Protein AF-A0A558DTQ1-F1 (afdb_monomer_lite)

Foldseek 3Di:
DVVVLVVVVVVLVV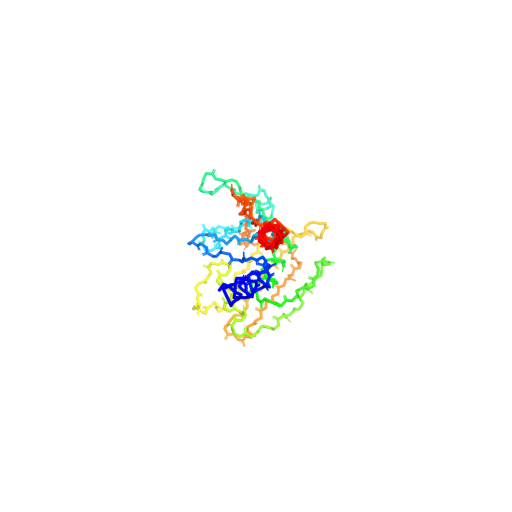VLVPPQQDWDQDQAWIQRLVVLKIWGAQVQFVFWDFQVVLQVFDQDPNDTWGFAAPQNLQVLLCSQQVPRDDDDDLAKDPWDFGDLNSLCSSCSNNNHHSPFDQKAFFEWHQPDPSGTKTKIAGNPPGRTIMIHDDDRGDIGGTTIMDRNPDSPPPCPSVVSVVVSVVVVVVVVVVVPD

InterPro domains:
  IPR013424 PEP-CTERM protein-sorting domain [PF07589] (167-190)
  IPR013424 PEP-CTERM protein-sorting domain [TIGR02595] (168-191)

Secondary structure (DSSP, 8-state):
-HHHHHHHHHHHHHHHTT-SPPEEE-SSEEEETTTTEEEE-GGG---EE-HHHHHT-EEETTEEEEEPBHHHHHHHHHHHHS--PPPP-SSPBP-----HHHHHHHHHHHT--SS--SS---EEEE-GGG-EEEEEEETTTT-EEEEEE--TT--EEEPEEEE-SS------HHHHHHHHHHHHHHHHHTT--

Organism: NCBI:txid191960

pLDDT: mean 76.35, std 16.39, range [42.34, 95.94]

Structure (mmCIF, N/CA/C/O backbone):
data_AF-A0A558DTQ1-F1
#
_entry.id   AF-A0A558DTQ1-F1
#
loop_
_atom_site.group_PDB
_atom_site.id
_atom_site.type_symbol
_atom_site.label_atom_id
_atom_site.label_alt_id
_atom_site.label_comp_id
_atom_site.label_asym_id
_atom_site.label_entity_id
_atom_site.label_seq_id
_atom_site.pdbx_PDB_ins_code
_atom_site.Cartn_x
_atom_site.Cartn_y
_atom_site.Cartn_z
_atom_site.occupancy
_atom_site.B_iso_or_equiv
_atom_site.auth_seq_id
_atom_site.auth_comp_id
_atom_site.auth_asym_id
_atom_site.auth_atom_id
_atom_site.pdbx_PDB_model_num
ATOM 1 N N . MET A 1 1 ? -22.318 -10.825 44.015 1.00 48.50 1 MET A N 1
ATOM 2 C CA . MET A 1 1 ? -21.019 -10.146 43.780 1.00 48.50 1 MET A CA 1
ATOM 3 C C . MET A 1 1 ? -19.970 -11.025 43.088 1.00 48.50 1 MET A C 1
ATOM 5 O O . MET A 1 1 ? -19.465 -10.578 42.074 1.00 48.50 1 MET A O 1
ATOM 9 N N . LYS A 1 2 ? -19.680 -12.268 43.526 1.00 45.28 2 LYS A N 1
ATOM 10 C CA . LYS A 1 2 ? -18.651 -13.141 42.895 1.00 45.28 2 LYS A CA 1
ATOM 11 C C . LYS A 1 2 ? -18.851 -13.417 41.387 1.00 45.28 2 LYS A C 1
ATOM 13 O O . LYS A 1 2 ? -17.873 -13.478 40.662 1.00 45.28 2 LYS A O 1
ATOM 18 N N . LYS A 1 3 ? -20.100 -13.536 40.914 1.00 47.59 3 LYS A N 1
ATOM 19 C CA . LYS A 1 3 ? -20.411 -13.829 39.499 1.00 47.59 3 LYS A CA 1
ATOM 20 C C . LYS A 1 3 ? -20.119 -12.659 38.543 1.00 47.59 3 LYS A C 1
ATOM 22 O O . LYS A 1 3 ? -19.728 -12.895 37.413 1.00 47.59 3 LYS A O 1
ATOM 27 N N . ILE A 1 4 ? -20.247 -11.412 39.007 1.00 50.66 4 ILE A N 1
ATOM 28 C CA . ILE A 1 4 ? -20.009 -10.209 38.184 1.00 50.66 4 ILE A CA 1
ATOM 29 C C . ILE A 1 4 ? -18.503 -9.998 37.957 1.00 50.66 4 ILE A C 1
ATOM 31 O O . ILE A 1 4 ? -18.081 -9.617 36.872 1.00 50.66 4 ILE A O 1
ATOM 35 N N . THR A 1 5 ? -17.677 -10.318 38.957 1.00 53.75 5 THR A N 1
ATOM 36 C CA . THR A 1 5 ? -16.215 -10.183 38.877 1.00 53.75 5 THR A CA 1
ATOM 37 C C . THR A 1 5 ? -15.589 -11.188 37.905 1.00 53.75 5 THR A C 1
ATOM 39 O O . THR A 1 5 ? -14.656 -10.843 37.191 1.00 53.75 5 THR A O 1
ATOM 42 N N . THR A 1 6 ? -16.122 -12.412 37.831 1.00 54.69 6 THR A N 1
ATOM 43 C CA . THR A 1 6 ? -15.672 -13.427 36.863 1.00 54.69 6 THR A CA 1
ATOM 44 C C . THR A 1 6 ? -16.063 -13.062 35.430 1.00 54.69 6 THR A C 1
ATOM 46 O O . THR A 1 6 ? -15.263 -13.254 34.523 1.00 54.69 6 THR A O 1
ATOM 49 N N . VAL A 1 7 ? -17.250 -12.475 35.228 1.00 55.06 7 VAL A N 1
ATOM 50 C CA . VAL A 1 7 ? -17.699 -11.994 33.909 1.00 55.06 7 VAL A CA 1
ATOM 51 C C . VAL A 1 7 ? -16.821 -10.841 33.413 1.00 55.06 7 VAL A C 1
ATOM 53 O O . VAL A 1 7 ? -16.376 -10.870 32.273 1.00 55.06 7 VAL A O 1
ATOM 56 N N . LEU A 1 8 ? -16.483 -9.875 34.273 1.00 54.06 8 LEU A N 1
ATOM 57 C CA . LEU A 1 8 ? -15.590 -8.766 33.909 1.00 54.06 8 LEU A CA 1
ATOM 58 C C . LEU A 1 8 ? -14.154 -9.224 33.602 1.00 54.06 8 LEU A C 1
ATOM 60 O O . LEU A 1 8 ? -13.532 -8.689 32.691 1.00 54.06 8 LEU A O 1
ATOM 64 N N . ALA A 1 9 ? -13.642 -10.237 34.308 1.00 53.97 9 ALA A N 1
ATOM 65 C CA . ALA A 1 9 ? -12.333 -10.825 34.012 1.00 53.97 9 ALA A CA 1
ATOM 66 C C . ALA A 1 9 ? -12.321 -11.569 32.664 1.00 53.97 9 ALA A C 1
ATOM 68 O O . ALA A 1 9 ? -11.354 -11.462 31.916 1.00 53.97 9 ALA A O 1
ATOM 69 N N . PHE A 1 10 ? -13.405 -12.273 32.325 1.00 53.41 10 PHE A N 1
ATOM 70 C CA . PHE A 1 10 ? -13.545 -12.934 31.025 1.00 53.41 10 PHE A CA 1
ATOM 71 C C . PHE A 1 10 ? -13.673 -11.931 29.874 1.00 53.41 10 PHE A C 1
ATOM 73 O O . PHE A 1 10 ? -13.054 -12.128 28.835 1.00 53.41 10 PHE A O 1
ATOM 80 N N . ILE A 1 11 ? -14.411 -10.833 30.071 1.00 53.91 11 ILE A N 1
ATOM 81 C CA . ILE A 1 11 ? -14.500 -9.735 29.096 1.00 53.91 11 ILE A CA 1
ATOM 82 C C . ILE A 1 11 ? -13.126 -9.077 28.905 1.00 53.91 11 ILE A C 1
ATOM 84 O O . ILE A 1 11 ? -12.718 -8.853 27.772 1.00 53.91 11 ILE A O 1
ATOM 88 N N . GLY A 1 12 ? -12.376 -8.842 29.988 1.00 52.75 12 GLY A N 1
ATOM 89 C CA . GLY A 1 12 ? -11.008 -8.320 29.913 1.00 52.75 12 GLY A CA 1
ATOM 90 C C . GLY A 1 12 ? -10.056 -9.235 29.135 1.00 52.75 12 GLY A C 1
ATOM 91 O O . GLY A 1 12 ? -9.319 -8.757 28.285 1.00 52.75 12 GLY A O 1
ATOM 92 N N . ILE A 1 13 ? -10.113 -10.552 29.356 1.00 53.06 13 ILE A N 1
ATOM 93 C CA . ILE A 1 13 ? -9.285 -11.530 28.624 1.00 53.06 13 ILE A CA 1
ATOM 94 C C . ILE A 1 13 ? -9.708 -11.636 27.148 1.00 53.06 13 ILE A C 1
ATOM 96 O O . ILE A 1 13 ? -8.844 -11.695 26.280 1.00 53.06 13 ILE A O 1
ATOM 100 N N . MET A 1 14 ? -11.009 -11.598 26.846 1.00 46.22 14 MET A N 1
ATOM 101 C CA . MET A 1 14 ? -11.528 -11.605 25.467 1.00 46.22 14 MET A CA 1
ATOM 102 C C . MET A 1 14 ? -11.158 -10.332 24.689 1.00 46.22 14 MET A C 1
ATOM 104 O O . MET A 1 14 ? -10.925 -10.394 23.485 1.00 46.22 14 MET A O 1
ATOM 108 N N . LEU A 1 15 ? -11.049 -9.187 25.370 1.00 45.12 15 LEU A N 1
ATOM 109 C CA . LEU A 1 15 ? -10.578 -7.933 24.774 1.00 45.12 15 LEU A CA 1
ATOM 110 C C . LEU A 1 15 ? -9.053 -7.927 24.557 1.00 45.12 15 LEU A C 1
ATOM 112 O O . LEU A 1 15 ? -8.594 -7.372 23.565 1.00 45.12 15 LEU A O 1
ATOM 116 N N . CYS A 1 16 ? -8.271 -8.597 25.414 1.00 42.34 16 CYS A N 1
ATOM 117 C CA . CYS A 1 16 ? -6.818 -8.745 25.241 1.00 42.34 16 CYS A CA 1
ATOM 118 C C . CYS A 1 16 ? -6.416 -9.693 24.097 1.00 42.34 16 CYS A C 1
ATOM 120 O O . CYS A 1 16 ? -5.295 -9.602 23.606 1.00 42.34 16 CYS A O 1
ATOM 122 N N . LEU A 1 17 ? -7.299 -10.606 23.677 1.00 43.25 17 LEU A N 1
ATOM 123 C CA . LEU A 1 17 ? -7.032 -11.560 22.590 1.00 43.25 17 LEU A CA 1
ATOM 124 C C . LEU A 1 17 ? -7.167 -10.951 21.181 1.00 43.25 17 LEU A C 1
ATOM 126 O O . LEU A 1 17 ? -6.966 -11.663 20.205 1.00 43.25 17 LEU A O 1
ATOM 130 N N . ASN A 1 18 ? -7.476 -9.653 21.065 1.00 44.19 18 ASN A N 1
ATOM 131 C CA . ASN A 1 18 ? -7.677 -8.966 19.784 1.00 44.19 18 ASN A CA 1
ATOM 132 C C . ASN A 1 18 ? -6.707 -7.796 19.547 1.00 44.19 18 ASN A C 1
ATOM 134 O O . ASN A 1 18 ? -7.004 -6.927 18.736 1.00 44.19 18 ASN A O 1
ATOM 138 N N . ALA A 1 19 ? -5.540 -7.772 20.202 1.00 43.88 19 ALA A N 1
ATOM 139 C CA . ALA A 1 19 ? -4.459 -6.825 19.888 1.00 43.88 19 ALA A CA 1
ATOM 140 C C . ALA A 1 19 ? -3.740 -7.181 18.566 1.00 43.88 19 ALA A C 1
ATOM 142 O O . ALA A 1 19 ? -2.515 -7.185 18.485 1.00 43.88 19 ALA A O 1
ATOM 143 N N . ASN A 1 20 ? -4.515 -7.544 17.543 1.00 52.53 20 ASN A N 1
ATOM 144 C CA . ASN A 1 20 ? -4.055 -7.484 16.170 1.00 52.53 20 ASN A CA 1
ATOM 145 C C . ASN A 1 20 ? -4.135 -6.020 15.762 1.00 52.53 20 ASN A C 1
ATOM 147 O O . ASN A 1 20 ? -5.154 -5.366 15.997 1.00 52.53 20 ASN A O 1
ATOM 151 N N . ALA A 1 21 ? -3.070 -5.514 15.155 1.00 61.00 21 ALA A N 1
ATOM 152 C CA . ALA A 1 21 ? -3.122 -4.219 14.519 1.00 61.00 21 ALA A CA 1
ATOM 153 C C . ALA A 1 21 ? -4.266 -4.202 13.500 1.00 61.00 21 ALA A C 1
ATOM 155 O O . ALA A 1 21 ? -4.314 -5.022 12.583 1.00 61.00 21 ALA A O 1
ATOM 156 N N . ALA A 1 22 ? -5.228 -3.314 13.714 1.00 73.00 22 ALA A N 1
ATOM 157 C CA . ALA A 1 22 ? -6.399 -3.233 12.870 1.00 73.00 22 ALA A CA 1
ATOM 158 C C . ALA A 1 22 ? -6.075 -2.390 11.636 1.00 73.00 22 ALA A C 1
ATOM 160 O O . ALA A 1 22 ? -5.579 -1.269 11.744 1.00 73.00 22 ALA A O 1
ATOM 161 N N . ILE A 1 23 ? -6.417 -2.904 10.459 1.00 81.38 23 ILE A N 1
ATOM 162 C CA . ILE A 1 23 ? -6.494 -2.076 9.260 1.00 81.38 23 ILE A CA 1
ATOM 163 C C . ILE A 1 23 ? -7.841 -1.364 9.257 1.00 81.38 23 ILE A C 1
ATOM 165 O O . ILE A 1 23 ? -8.894 -1.991 9.390 1.00 81.38 23 ILE A O 1
ATOM 169 N N . ILE A 1 24 ? -7.803 -0.045 9.096 1.00 84.00 24 ILE A N 1
ATOM 170 C CA . ILE A 1 24 ? -8.994 0.796 8.986 1.00 84.00 24 ILE A CA 1
ATOM 171 C C . ILE A 1 24 ? -9.043 1.356 7.568 1.00 84.00 24 ILE A C 1
ATOM 173 O O . ILE A 1 24 ? -8.187 2.150 7.184 1.00 84.00 24 ILE A O 1
ATOM 177 N N . VAL A 1 25 ? -10.057 0.963 6.798 1.00 85.56 25 VAL A N 1
ATOM 178 C CA . VAL A 1 25 ? -10.284 1.471 5.439 1.00 85.56 25 VAL A CA 1
ATOM 179 C C . VAL A 1 25 ? -11.195 2.700 5.508 1.00 85.56 25 VAL A C 1
ATOM 181 O O . VAL A 1 25 ? -12.337 2.617 5.962 1.00 85.56 25 VAL A O 1
ATOM 184 N N . GLY A 1 26 ? -10.666 3.853 5.106 1.00 83.50 26 GLY A N 1
ATOM 185 C CA . GLY A 1 26 ? -11.388 5.112 4.934 1.00 83.50 26 GLY A CA 1
ATOM 186 C C . GLY A 1 26 ? -11.887 5.301 3.500 1.00 83.50 26 GLY A C 1
ATOM 187 O O . GLY A 1 26 ? -11.710 4.437 2.650 1.00 83.50 26 GLY A O 1
ATOM 188 N N . ALA A 1 27 ? -12.521 6.444 3.221 1.00 84.12 27 ALA A N 1
ATOM 189 C CA . ALA A 1 27 ? -13.055 6.733 1.885 1.00 84.12 27 ALA A CA 1
ATOM 190 C C . ALA A 1 27 ? -11.964 6.962 0.822 1.00 84.12 27 ALA A C 1
ATOM 192 O O . ALA A 1 27 ? -12.230 6.739 -0.350 1.00 84.12 27 ALA A O 1
ATOM 193 N N . THR A 1 28 ? -10.779 7.426 1.233 1.00 89.94 28 THR A N 1
ATOM 194 C CA . THR A 1 28 ? -9.671 7.787 0.328 1.00 89.94 28 THR A CA 1
ATOM 195 C C . THR A 1 28 ? -8.316 7.227 0.769 1.00 89.94 28 THR A C 1
ATOM 197 O O . THR A 1 28 ? -7.308 7.400 0.083 1.00 89.94 28 THR A O 1
ATOM 200 N N . THR A 1 29 ? -8.251 6.606 1.948 1.00 91.38 29 THR A N 1
ATOM 201 C CA . THR A 1 29 ? -7.008 6.119 2.549 1.00 91.38 29 THR A CA 1
ATOM 202 C C . THR A 1 29 ? -7.240 4.842 3.339 1.00 91.38 29 THR A C 1
ATOM 204 O O . THR A 1 29 ? -8.346 4.569 3.806 1.00 91.38 29 THR A O 1
ATOM 207 N N . THR A 1 30 ? -6.175 4.076 3.542 1.00 91.19 30 THR A N 1
ATOM 208 C CA . THR A 1 30 ? -6.137 2.933 4.455 1.00 91.19 30 THR A CA 1
ATOM 209 C C . THR A 1 30 ? -5.138 3.217 5.567 1.00 91.19 30 THR A C 1
ATOM 211 O O . THR A 1 30 ? -3.983 3.538 5.303 1.00 91.19 30 THR A O 1
ATOM 214 N N . THR A 1 31 ? -5.564 3.101 6.822 1.00 91.56 31 THR A N 1
ATOM 215 C CA . THR A 1 31 ? -4.684 3.240 7.989 1.00 91.56 31 THR A CA 1
ATOM 216 C C . THR A 1 31 ? -4.250 1.863 8.473 1.00 91.56 31 THR A C 1
ATOM 218 O O . THR A 1 31 ? -5.089 1.067 8.896 1.00 91.56 31 THR A O 1
ATOM 221 N N . ASP A 1 32 ? -2.943 1.607 8.453 1.00 88.31 32 ASP A N 1
ATOM 222 C CA . ASP A 1 32 ? -2.324 0.468 9.128 1.00 88.31 32 ASP A CA 1
ATOM 223 C C . ASP A 1 32 ? -1.857 0.923 10.516 1.00 88.31 32 ASP A C 1
ATOM 225 O O . ASP A 1 32 ? -0.844 1.620 10.670 1.00 88.31 32 ASP A O 1
ATOM 229 N N . THR A 1 33 ? -2.607 0.539 11.552 1.00 84.00 33 THR A N 1
ATOM 230 C CA . THR A 1 33 ? -2.272 0.926 12.926 1.00 84.00 33 THR A CA 1
ATOM 231 C C . THR A 1 33 ? -1.029 0.215 13.459 1.00 84.00 33 THR A C 1
ATOM 233 O O . THR A 1 33 ? -0.437 0.716 14.411 1.00 84.00 33 THR A O 1
ATOM 236 N N . ALA A 1 34 ? -0.606 -0.909 12.863 1.00 81.69 34 ALA A N 1
ATOM 237 C CA . ALA A 1 34 ? 0.611 -1.632 13.252 1.00 81.69 34 ALA A CA 1
ATOM 238 C C . ALA A 1 34 ? 1.837 -0.796 12.920 1.00 81.69 34 ALA A C 1
ATOM 240 O O . ALA A 1 34 ? 2.762 -0.662 13.718 1.00 81.69 34 ALA A O 1
ATOM 241 N N . GLN A 1 35 ? 1.824 -0.247 11.709 1.00 86.31 35 GLN A N 1
ATOM 242 C CA . GLN A 1 35 ? 2.936 0.526 11.182 1.00 86.31 35 GLN A CA 1
ATOM 243 C C . GLN A 1 35 ? 2.847 2.005 11.578 1.00 86.31 35 GLN A C 1
ATOM 245 O O . GLN A 1 35 ? 3.834 2.732 11.471 1.00 86.31 35 GLN A O 1
ATOM 250 N N . GLY A 1 36 ? 1.676 2.472 12.029 1.00 89.00 36 GLY A N 1
ATOM 251 C CA . GLY A 1 36 ? 1.418 3.897 12.243 1.00 89.00 36 GLY A CA 1
ATOM 252 C C . GLY A 1 36 ? 1.432 4.680 10.927 1.00 89.00 36 GLY A C 1
ATOM 253 O O . GLY A 1 36 ? 1.844 5.845 10.895 1.00 89.00 36 GLY A O 1
ATOM 254 N N . LEU A 1 37 ? 1.022 4.026 9.839 1.00 92.44 37 LEU A N 1
ATOM 255 C CA . LEU A 1 37 ? 1.071 4.551 8.480 1.00 92.44 37 LEU A CA 1
ATOM 256 C C . LEU A 1 37 ? -0.330 4.695 7.902 1.00 92.44 37 LEU A C 1
ATOM 258 O O . LEU A 1 37 ? -1.246 3.934 8.211 1.00 92.44 37 LEU A O 1
ATOM 262 N N . GLU A 1 38 ? -0.469 5.680 7.029 1.00 93.69 38 GLU A N 1
ATOM 263 C CA . GLU A 1 38 ? -1.645 5.873 6.201 1.00 93.69 38 GLU A CA 1
ATOM 264 C C . GLU A 1 38 ? -1.232 5.764 4.738 1.00 93.69 38 GLU A C 1
ATOM 266 O O . GLU A 1 38 ? -0.287 6.425 4.305 1.00 93.69 38 GLU A O 1
ATOM 271 N N . PHE A 1 39 ? -1.946 4.929 3.994 1.00 93.69 39 PHE A N 1
ATOM 272 C CA . PHE A 1 39 ? -1.739 4.660 2.581 1.00 93.69 39 PHE A CA 1
ATOM 273 C C . PHE A 1 39 ? -2.840 5.335 1.772 1.00 93.69 39 PHE A C 1
ATOM 275 O O . PHE A 1 39 ? -4.019 5.212 2.103 1.00 93.69 39 PHE A O 1
ATOM 282 N N . LEU A 1 40 ? -2.458 6.064 0.728 1.00 93.06 40 LEU A N 1
ATOM 283 C CA . LEU A 1 40 ? -3.397 6.689 -0.194 1.00 93.06 40 LEU A CA 1
ATOM 284 C C . LEU A 1 40 ? -3.950 5.623 -1.138 1.00 93.06 40 LEU A C 1
ATOM 286 O O . LEU A 1 40 ? -3.194 4.819 -1.684 1.00 93.06 40 LEU A O 1
ATOM 290 N N . HIS A 1 41 ? -5.263 5.618 -1.338 1.00 90.25 41 HIS A N 1
ATOM 291 C CA . HIS A 1 41 ? -5.894 4.720 -2.298 1.00 90.25 41 HIS A CA 1
ATOM 292 C C . HIS A 1 41 ? -5.436 5.027 -3.724 1.00 90.25 41 HIS A C 1
ATOM 294 O O . HIS A 1 41 ? -5.324 6.186 -4.115 1.00 90.25 41 HIS A O 1
ATOM 300 N N . ILE A 1 42 ? -5.187 3.989 -4.522 1.00 83.06 42 ILE A N 1
ATOM 301 C CA . ILE A 1 42 ? -4.631 4.153 -5.874 1.00 83.06 42 ILE A CA 1
ATOM 302 C C . ILE A 1 42 ? -5.577 4.959 -6.791 1.00 83.06 42 ILE A C 1
ATOM 304 O O . ILE A 1 42 ? -5.094 5.860 -7.482 1.00 83.06 42 ILE A O 1
ATOM 308 N N . PRO A 1 43 ? -6.913 4.745 -6.777 1.00 80.81 43 PRO A N 1
ATOM 309 C CA . PRO A 1 43 ? -7.838 5.559 -7.573 1.00 80.81 43 PRO A CA 1
ATOM 310 C C . PRO A 1 43 ? -7.857 7.052 -7.213 1.00 80.81 43 PRO A C 1
ATOM 312 O O . PRO A 1 43 ? -8.254 7.868 -8.040 1.00 80.81 43 PRO A O 1
ATOM 315 N N . GLU A 1 44 ? -7.422 7.429 -6.008 1.00 75.19 44 GLU A N 1
ATOM 316 C CA . GLU A 1 44 ? -7.349 8.835 -5.582 1.00 75.19 44 GLU A CA 1
ATOM 317 C C . GLU A 1 44 ? -6.147 9.569 -6.193 1.00 75.19 44 GLU A C 1
ATOM 319 O O . GLU A 1 44 ? -6.112 10.803 -6.232 1.00 75.19 44 GLU A O 1
ATOM 324 N N . TYR A 1 45 ? -5.159 8.830 -6.708 1.00 70.06 45 TYR A N 1
ATOM 325 C CA . TYR A 1 45 ? -3.993 9.398 -7.370 1.00 70.06 45 TYR A CA 1
ATOM 326 C C . TYR A 1 45 ? -3.606 8.585 -8.604 1.00 70.06 45 TYR A C 1
ATOM 328 O O . TYR A 1 45 ? -2.657 7.817 -8.591 1.00 70.06 45 TYR A O 1
ATOM 336 N N . THR A 1 46 ? -4.322 8.777 -9.710 1.00 70.88 46 THR A N 1
ATOM 337 C CA . THR A 1 46 ? -4.125 7.994 -10.943 1.00 70.88 46 THR A CA 1
ATOM 338 C C . THR A 1 46 ? -3.067 8.556 -11.891 1.00 70.88 46 THR A C 1
ATOM 340 O O . THR A 1 46 ? -2.927 8.064 -13.009 1.00 70.88 46 THR A O 1
ATOM 343 N N . THR A 1 47 ? -2.337 9.611 -11.521 1.00 77.81 47 THR A N 1
ATOM 344 C CA . THR A 1 47 ? -1.292 10.153 -12.399 1.00 77.81 47 THR A CA 1
ATOM 345 C C . THR A 1 47 ? -0.140 9.165 -12.509 1.00 77.81 47 THR A C 1
ATOM 347 O O . THR A 1 47 ? 0.592 8.926 -11.550 1.00 77.81 47 THR A O 1
ATOM 350 N N . THR A 1 48 ? 0.009 8.593 -13.699 1.00 82.69 48 THR A N 1
ATOM 351 C CA . THR A 1 48 ? 1.131 7.731 -14.052 1.00 82.69 48 THR A CA 1
ATOM 352 C C . THR A 1 48 ? 2.375 8.572 -14.317 1.00 82.69 48 THR A C 1
ATOM 354 O O . THR A 1 48 ? 2.287 9.627 -14.952 1.00 82.69 48 THR A O 1
ATOM 357 N N . SER A 1 49 ? 3.538 8.113 -13.868 1.00 86.38 49 SER A N 1
ATOM 358 C CA . SER A 1 49 ? 4.808 8.817 -14.068 1.00 86.38 49 SER A CA 1
ATOM 359 C C . SER A 1 49 ? 5.987 7.848 -14.115 1.00 86.38 49 SER A C 1
ATOM 361 O O . SER A 1 49 ? 5.831 6.663 -13.809 1.00 86.38 49 SER A O 1
ATOM 363 N N . ASP A 1 50 ? 7.157 8.351 -14.513 1.00 91.81 50 ASP A N 1
ATOM 364 C CA . ASP A 1 50 ? 8.400 7.594 -14.374 1.00 91.81 50 ASP A CA 1
ATOM 365 C C . ASP A 1 50 ? 8.763 7.388 -12.895 1.00 91.81 50 ASP A C 1
ATOM 367 O O . ASP A 1 50 ? 8.267 8.079 -11.994 1.00 91.81 50 ASP A O 1
ATOM 371 N N . TYR A 1 51 ? 9.652 6.429 -12.630 1.00 92.31 51 TYR A N 1
ATOM 372 C CA . TYR A 1 51 ? 10.010 6.084 -11.256 1.00 92.31 51 TYR A CA 1
ATOM 373 C C . TYR A 1 51 ? 10.636 7.259 -10.490 1.00 92.31 51 TYR A C 1
ATOM 375 O O . TYR A 1 51 ? 10.380 7.429 -9.300 1.00 92.31 51 TYR A O 1
ATOM 383 N N . ALA A 1 52 ? 11.450 8.089 -11.150 1.00 92.25 52 ALA A N 1
ATOM 384 C CA . ALA A 1 52 ? 12.121 9.214 -10.500 1.00 92.25 52 ALA A CA 1
ATOM 385 C C . ALA A 1 52 ? 11.118 10.266 -10.001 1.00 92.25 52 ALA A C 1
ATOM 387 O O . ALA A 1 52 ? 11.264 10.787 -8.893 1.00 92.25 52 ALA A O 1
ATOM 388 N N . THR A 1 53 ? 10.083 10.538 -10.795 1.00 92.12 53 THR A N 1
ATOM 389 C CA . THR A 1 53 ? 8.980 11.429 -10.434 1.00 92.12 53 THR A CA 1
ATOM 390 C C . THR A 1 53 ? 8.147 10.826 -9.309 1.00 92.12 53 THR A C 1
ATOM 392 O O . THR A 1 53 ? 7.870 11.512 -8.327 1.00 92.12 53 THR A O 1
ATOM 395 N N . ALA A 1 54 ? 7.810 9.535 -9.393 1.00 91.94 54 ALA A N 1
ATOM 396 C CA . ALA A 1 54 ? 7.072 8.852 -8.335 1.00 91.94 54 ALA A CA 1
ATOM 397 C C . ALA A 1 54 ? 7.839 8.855 -6.998 1.00 91.94 54 ALA A C 1
ATOM 399 O O . ALA A 1 54 ? 7.260 9.141 -5.948 1.00 91.94 54 ALA A O 1
ATOM 400 N N . LEU A 1 55 ? 9.153 8.605 -7.037 1.00 93.62 55 LEU A N 1
ATOM 401 C CA . LEU A 1 55 ? 10.037 8.567 -5.870 1.00 93.62 55 LEU A CA 1
ATOM 402 C C . LEU A 1 55 ? 10.174 9.927 -5.173 1.00 93.62 55 LEU A C 1
ATOM 404 O O . LEU A 1 55 ? 10.378 9.971 -3.959 1.00 93.62 55 LEU A O 1
ATOM 408 N N . ALA A 1 56 ? 10.031 11.034 -5.909 1.00 93.56 56 ALA A N 1
ATOM 409 C CA . ALA A 1 56 ? 10.038 12.379 -5.333 1.00 93.56 56 ALA A CA 1
ATOM 410 C C . ALA A 1 56 ? 8.844 12.637 -4.391 1.00 93.56 56 ALA A C 1
ATOM 412 O O . ALA A 1 56 ? 8.877 13.587 -3.605 1.00 93.56 56 ALA A O 1
ATOM 413 N N . GLY A 1 57 ? 7.822 11.777 -4.431 1.00 93.25 57 GLY A N 1
ATOM 414 C CA . GLY A 1 57 ? 6.606 11.933 -3.651 1.00 93.25 57 GLY A CA 1
ATOM 415 C C . GLY A 1 57 ? 5.654 12.960 -4.256 1.00 93.25 57 GLY A C 1
ATOM 416 O O . GLY A 1 57 ? 5.898 13.539 -5.315 1.00 93.25 57 GLY A O 1
ATOM 417 N N . ILE A 1 58 ? 4.525 13.158 -3.583 1.00 93.19 58 ILE A N 1
ATOM 418 C CA . ILE A 1 58 ? 3.413 13.968 -4.088 1.00 93.19 58 ILE A CA 1
ATOM 419 C C . ILE A 1 58 ? 2.832 14.847 -2.986 1.00 93.19 58 ILE A C 1
ATOM 421 O O . ILE A 1 58 ? 2.940 14.543 -1.796 1.00 93.19 58 ILE A O 1
ATOM 425 N N . SER A 1 59 ? 2.144 15.912 -3.387 1.00 92.25 59 SER A N 1
ATOM 426 C CA . SER A 1 59 ? 1.272 16.677 -2.499 1.00 92.25 59 SER A CA 1
ATOM 427 C C . SER A 1 59 ? -0.187 16.407 -2.863 1.00 92.25 59 SER A C 1
ATOM 429 O O . SER A 1 59 ? -0.612 16.686 -3.982 1.00 92.25 59 SER A O 1
ATOM 431 N N . HIS A 1 60 ? -0.962 15.891 -1.912 1.00 89.44 60 HIS A N 1
ATOM 432 C CA . HIS A 1 60 ? -2.389 15.602 -2.066 1.00 89.44 60 HIS A CA 1
ATOM 433 C C . HIS A 1 60 ? -3.130 15.969 -0.774 1.00 89.44 60 HIS A C 1
ATOM 435 O O . HIS A 1 60 ? -2.650 15.675 0.323 1.00 89.44 60 HIS A O 1
ATOM 441 N N . ALA A 1 61 ? -4.280 16.643 -0.898 1.00 88.56 61 ALA A N 1
ATOM 442 C CA . ALA A 1 61 ? -5.099 17.113 0.228 1.00 88.56 61 ALA A CA 1
ATOM 443 C C . ALA A 1 61 ? -4.284 17.832 1.334 1.00 88.56 61 ALA A C 1
ATOM 445 O O . ALA A 1 61 ? -4.362 17.500 2.518 1.00 88.56 61 ALA A O 1
ATOM 446 N N . SER A 1 62 ? -3.455 18.809 0.939 1.00 89.06 62 SER A N 1
ATOM 447 C CA . SER A 1 62 ? -2.587 19.600 1.839 1.00 89.06 62 SER A CA 1
ATOM 448 C C . SER A 1 62 ? -1.555 18.789 2.634 1.00 89.06 62 SER A C 1
ATOM 450 O O . SER A 1 62 ? -1.015 19.273 3.627 1.00 89.06 62 SER A O 1
ATOM 452 N N . SER A 1 63 ? -1.277 17.559 2.208 1.00 90.75 63 SER A N 1
ATOM 453 C CA . SER A 1 63 ? -0.331 16.653 2.851 1.00 90.75 63 SER A CA 1
ATOM 454 C C . SER A 1 63 ? 0.709 16.182 1.846 1.00 90.75 63 SER A C 1
ATOM 456 O O . SER A 1 63 ? 0.406 16.025 0.664 1.00 90.75 63 SER A O 1
ATOM 458 N N . ASN A 1 64 ? 1.929 15.950 2.323 1.00 93.56 64 ASN A N 1
ATOM 459 C CA . ASN A 1 64 ? 2.979 15.340 1.518 1.00 93.56 64 ASN A CA 1
ATOM 460 C C . ASN A 1 64 ? 2.962 13.831 1.730 1.00 93.56 64 ASN A C 1
ATOM 462 O O . ASN A 1 64 ? 2.862 13.365 2.867 1.00 93.56 64 ASN A O 1
ATOM 466 N N . TRP A 1 65 ? 3.088 13.100 0.634 1.00 95.50 65 TRP A N 1
ATOM 467 C CA . TRP A 1 65 ? 3.104 11.651 0.617 1.00 95.50 65 TRP A CA 1
ATOM 468 C C . TRP A 1 65 ? 4.375 11.163 -0.062 1.00 95.50 65 TRP A C 1
ATOM 470 O O . TRP A 1 65 ? 4.790 11.703 -1.087 1.00 95.50 65 TRP A O 1
ATOM 480 N N . ALA A 1 66 ? 4.995 10.146 0.523 1.00 95.94 66 ALA A N 1
ATOM 481 C CA . ALA A 1 66 ? 6.171 9.494 -0.028 1.00 95.94 66 ALA A CA 1
ATOM 482 C C . ALA A 1 66 ? 5.757 8.230 -0.779 1.00 95.94 66 ALA A C 1
ATOM 484 O O . ALA A 1 66 ? 4.727 7.635 -0.469 1.00 95.94 66 ALA A O 1
ATOM 485 N N . LEU A 1 67 ? 6.565 7.803 -1.747 1.00 95.75 67 LEU A N 1
ATOM 486 C CA . LEU A 1 67 ? 6.381 6.495 -2.367 1.00 95.75 67 LEU A CA 1
ATOM 487 C C . LEU A 1 67 ? 6.554 5.405 -1.299 1.00 95.75 67 LEU A C 1
ATOM 489 O O . LEU A 1 67 ? 7.577 5.383 -0.605 1.00 95.75 67 LEU A O 1
ATOM 493 N N . ALA A 1 68 ? 5.560 4.531 -1.152 1.00 95.75 68 ALA A N 1
ATOM 494 C CA . ALA A 1 68 ? 5.591 3.446 -0.183 1.00 95.75 68 ALA A CA 1
ATOM 495 C C . ALA A 1 68 ? 6.765 2.519 -0.477 1.00 95.75 68 ALA A C 1
ATOM 497 O O . ALA A 1 68 ? 7.012 2.157 -1.630 1.00 95.75 68 ALA A O 1
ATOM 498 N N . THR A 1 69 ? 7.503 2.130 0.561 1.00 95.25 69 THR A N 1
ATOM 499 C CA . THR A 1 69 ? 8.512 1.091 0.383 1.00 95.25 69 THR A CA 1
ATOM 500 C C . THR A 1 69 ? 7.837 -0.250 0.169 1.00 95.25 69 THR A C 1
ATOM 502 O O . THR A 1 69 ? 6.733 -0.499 0.659 1.00 95.25 69 THR A O 1
ATOM 505 N N . VAL A 1 70 ? 8.533 -1.138 -0.531 1.00 93.75 70 VAL A N 1
ATOM 506 C CA . VAL A 1 70 ? 8.056 -2.506 -0.728 1.00 93.75 70 VAL A CA 1
ATOM 507 C C . VAL A 1 70 ? 7.752 -3.192 0.612 1.00 93.75 70 VAL A C 1
ATOM 509 O O . VAL A 1 70 ? 6.728 -3.845 0.745 1.00 93.75 70 VAL A O 1
ATOM 512 N N . GLU A 1 71 ? 8.572 -2.989 1.644 1.00 92.25 71 GLU A N 1
ATOM 513 C CA . GLU A 1 71 ? 8.339 -3.587 2.969 1.00 92.25 71 GLU A CA 1
ATOM 514 C C . GLU A 1 71 ? 7.082 -3.047 3.669 1.00 92.25 71 GLU A C 1
ATOM 516 O O . GLU A 1 71 ? 6.330 -3.806 4.285 1.00 92.25 71 GLU A O 1
ATOM 521 N N . GLN A 1 72 ? 6.818 -1.740 3.556 1.00 94.38 72 GLN A N 1
ATOM 522 C CA . GLN A 1 72 ? 5.596 -1.137 4.101 1.00 94.38 72 GLN A CA 1
ATOM 523 C C . GLN A 1 72 ? 4.354 -1.706 3.415 1.00 94.38 72 GLN A C 1
ATOM 525 O O . GLN A 1 72 ? 3.354 -2.008 4.069 1.00 94.38 72 GLN A O 1
ATOM 530 N N . PHE A 1 73 ? 4.449 -1.884 2.098 1.00 93.06 73 PHE A N 1
ATOM 531 C CA . PHE A 1 73 ? 3.412 -2.481 1.275 1.00 93.06 73 PHE A CA 1
ATOM 532 C C . PHE A 1 73 ? 3.165 -3.956 1.622 1.00 93.06 73 PHE A C 1
ATOM 534 O O . PHE A 1 73 ? 2.032 -4.338 1.899 1.00 93.06 73 PHE A O 1
ATOM 541 N N . LEU A 1 74 ? 4.215 -4.778 1.690 1.00 90.69 74 LEU A N 1
ATOM 542 C CA . LEU A 1 74 ? 4.109 -6.197 2.050 1.00 90.69 74 LEU A CA 1
ATOM 543 C C . LEU A 1 74 ? 3.529 -6.391 3.453 1.00 90.69 74 LEU A C 1
ATOM 545 O O . LEU A 1 74 ? 2.735 -7.306 3.675 1.00 90.69 74 LEU A O 1
ATOM 549 N N . THR A 1 75 ? 3.879 -5.509 4.391 1.00 91.12 75 THR A N 1
ATOM 550 C CA . THR A 1 75 ? 3.310 -5.524 5.743 1.00 91.12 75 THR A CA 1
ATOM 551 C C . THR A 1 75 ? 1.822 -5.160 5.722 1.00 91.12 75 THR A C 1
ATOM 553 O O . THR A 1 75 ? 1.024 -5.869 6.333 1.00 91.12 75 THR A O 1
ATOM 556 N N . LEU A 1 76 ? 1.427 -4.126 4.964 1.00 91.50 76 LEU A N 1
ATOM 557 C CA . LEU A 1 76 ? 0.018 -3.758 4.778 1.00 91.50 76 LEU A CA 1
ATOM 558 C C . LEU A 1 76 ? -0.781 -4.937 4.210 1.00 91.50 76 LEU A C 1
ATOM 560 O O . LEU A 1 76 ? -1.823 -5.292 4.755 1.00 91.50 76 LEU A O 1
ATOM 564 N N . LEU A 1 77 ? -0.282 -5.569 3.144 1.00 89.62 77 LEU A N 1
ATOM 565 C CA . LEU A 1 77 ? -0.954 -6.702 2.513 1.00 89.62 77 LEU A CA 1
ATOM 566 C C . LEU A 1 77 ? -1.027 -7.920 3.431 1.00 89.62 77 LEU A C 1
ATOM 568 O O . LEU A 1 77 ? -2.076 -8.559 3.511 1.00 89.62 77 LEU A O 1
ATOM 572 N N . SER A 1 78 ? 0.047 -8.224 4.162 1.00 89.00 78 SER A N 1
ATOM 573 C CA . SER A 1 78 ? 0.047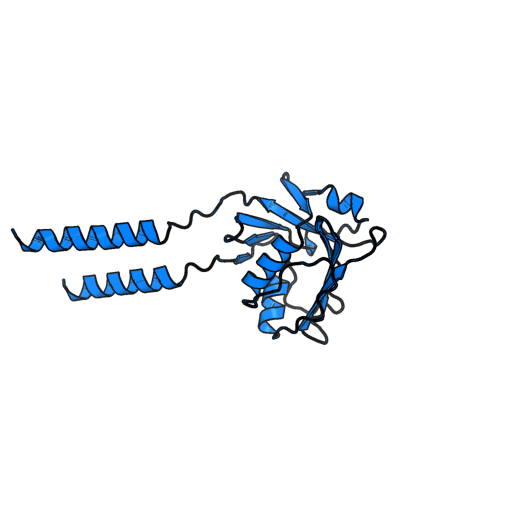 -9.333 5.121 1.00 89.00 78 SER A CA 1
ATOM 574 C C . SER A 1 78 ? -1.003 -9.124 6.209 1.00 89.00 78 SER A C 1
ATOM 576 O O . SER A 1 78 ? -1.725 -10.051 6.575 1.00 89.00 78 SER A O 1
ATOM 578 N N . ASN A 1 79 ? -1.137 -7.886 6.684 1.00 87.44 79 ASN A N 1
ATOM 579 C CA . ASN A 1 79 ? -2.146 -7.503 7.663 1.00 87.44 79 ASN A CA 1
ATOM 580 C C . ASN A 1 79 ? -3.568 -7.546 7.069 1.00 87.44 79 ASN A C 1
ATOM 582 O O . ASN A 1 79 ? -4.495 -7.979 7.750 1.00 87.44 79 ASN A O 1
ATOM 586 N N . ALA A 1 80 ? -3.753 -7.130 5.810 1.00 87.62 80 ALA A N 1
ATOM 587 C CA . ALA A 1 80 ? -5.067 -7.073 5.156 1.00 87.62 80 ALA A CA 1
ATOM 588 C C . ALA A 1 80 ? -5.614 -8.466 4.838 1.00 87.62 80 ALA A C 1
ATOM 590 O O . ALA A 1 80 ? -6.797 -8.739 5.023 1.00 87.62 80 ALA A O 1
ATOM 591 N N . THR A 1 81 ? -4.737 -9.349 4.372 1.00 86.06 81 THR A N 1
ATOM 592 C CA . THR A 1 81 ? -5.090 -10.693 3.896 1.00 86.06 81 THR A CA 1
ATOM 593 C C . THR A 1 81 ? -4.959 -11.762 4.983 1.00 86.06 81 THR A C 1
ATOM 595 O O . THR A 1 81 ? -5.497 -12.863 4.845 1.00 86.06 81 THR A O 1
ATOM 598 N N . GLY A 1 82 ? -4.222 -11.472 6.060 1.00 85.75 82 GLY A N 1
ATOM 599 C CA . GLY A 1 82 ? -3.832 -12.452 7.073 1.00 85.75 82 GLY A CA 1
ATOM 600 C C . GLY A 1 82 ? -2.797 -13.474 6.583 1.00 85.75 82 GLY A C 1
ATOM 601 O O . GLY A 1 82 ? -2.539 -14.452 7.287 1.00 85.75 82 GLY A O 1
ATOM 602 N N . VAL A 1 83 ? -2.219 -13.282 5.392 1.00 84.38 83 VAL A N 1
ATOM 603 C CA . VAL A 1 83 ? -1.193 -14.158 4.813 1.00 84.38 83 VAL A CA 1
ATOM 604 C C . VAL A 1 83 ? 0.185 -13.552 5.053 1.00 84.38 83 VAL A C 1
ATOM 606 O O . VAL A 1 83 ? 0.446 -12.452 4.578 1.00 84.38 83 VAL A O 1
ATOM 609 N N . PRO A 1 84 ? 1.105 -14.242 5.746 1.00 86.12 84 PRO A N 1
ATOM 610 C CA . PRO A 1 84 ? 2.470 -13.754 5.893 1.00 86.12 84 PRO A CA 1
ATOM 611 C C . PRO A 1 84 ? 3.190 -13.728 4.541 1.00 86.12 84 PRO A C 1
ATOM 613 O O . PRO A 1 84 ? 3.442 -14.783 3.955 1.00 86.12 84 PRO A O 1
ATOM 616 N N . LEU A 1 85 ? 3.551 -12.538 4.066 1.00 85.88 85 LEU A N 1
ATOM 617 C CA . LEU A 1 85 ? 4.366 -12.375 2.865 1.00 85.88 85 LEU A CA 1
ATOM 618 C C . LEU A 1 85 ? 5.857 -12.342 3.222 1.00 85.88 85 LEU A C 1
ATOM 620 O O . LEU A 1 85 ? 6.256 -11.845 4.277 1.00 85.88 85 LEU A O 1
ATOM 624 N N . ALA A 1 86 ? 6.691 -12.903 2.346 1.00 86.31 86 ALA A N 1
ATOM 625 C CA . ALA A 1 86 ? 8.139 -12.887 2.526 1.00 86.31 86 ALA A CA 1
ATOM 626 C C . ALA A 1 86 ? 8.692 -11.460 2.407 1.00 86.31 86 ALA A C 1
ATOM 628 O O . ALA A 1 86 ? 8.160 -10.656 1.649 1.00 86.31 86 ALA A O 1
ATOM 629 N N . ALA A 1 87 ? 9.780 -11.174 3.124 1.00 86.44 87 ALA A N 1
ATOM 630 C CA . ALA A 1 87 ? 10.488 -9.901 3.013 1.00 86.44 87 ALA A CA 1
ATOM 631 C C . ALA A 1 87 ? 11.067 -9.702 1.605 1.00 86.44 87 ALA A C 1
ATOM 633 O O . ALA A 1 87 ? 11.454 -10.666 0.936 1.00 86.44 87 ALA A O 1
ATOM 634 N N . TRP A 1 88 ? 11.177 -8.445 1.188 1.00 87.50 88 TRP A N 1
ATOM 635 C CA . TRP A 1 88 ? 11.685 -8.086 -0.126 1.00 87.50 88 TRP A CA 1
ATOM 636 C C . TRP A 1 88 ? 13.181 -8.362 -0.236 1.00 87.50 88 TRP A C 1
ATOM 638 O O . TRP A 1 88 ? 13.993 -7.871 0.549 1.00 87.50 88 TRP A O 1
ATOM 648 N N . ASN A 1 89 ? 13.568 -9.121 -1.258 1.00 85.88 89 ASN A N 1
ATOM 649 C CA . ASN A 1 89 ? 14.966 -9.468 -1.518 1.00 85.88 89 ASN A CA 1
ATOM 650 C C . ASN A 1 89 ? 15.499 -8.909 -2.849 1.00 85.88 89 ASN A C 1
ATOM 652 O O . ASN A 1 89 ? 16.585 -9.300 -3.279 1.00 85.88 89 ASN A O 1
ATOM 656 N N . GLY A 1 90 ? 14.740 -8.030 -3.511 1.00 81.69 90 GLY A N 1
ATOM 657 C CA . GLY A 1 90 ? 15.121 -7.467 -4.806 1.00 81.69 90 GLY A CA 1
ATOM 658 C C . GLY A 1 90 ? 14.831 -8.357 -6.010 1.00 81.69 90 GLY A C 1
ATOM 659 O O . GLY A 1 90 ? 15.269 -8.024 -7.104 1.00 81.69 90 GLY A O 1
ATOM 660 N N . SER A 1 91 ? 14.155 -9.490 -5.825 1.00 79.88 91 SER A N 1
ATOM 661 C CA . SER A 1 91 ? 13.820 -10.437 -6.893 1.00 79.88 91 SER A CA 1
ATOM 662 C C . SER A 1 91 ? 12.313 -10.533 -7.049 1.00 79.88 91 SER A C 1
ATOM 664 O O . SER A 1 91 ? 11.595 -10.361 -6.072 1.00 79.88 91 SER A O 1
ATOM 666 N N . ASN A 1 92 ? 11.835 -10.875 -8.244 1.00 75.50 92 ASN A N 1
ATOM 667 C CA . ASN A 1 92 ? 10.405 -11.053 -8.480 1.00 75.50 92 ASN A CA 1
ATOM 668 C C . ASN A 1 92 ? 9.810 -12.048 -7.471 1.00 75.50 92 ASN A C 1
ATOM 670 O O . ASN A 1 92 ? 10.236 -13.206 -7.409 1.00 75.50 92 ASN A O 1
ATOM 674 N N . HIS A 1 93 ? 8.842 -11.594 -6.677 1.00 70.94 93 HIS A N 1
ATOM 675 C CA . HIS A 1 93 ? 7.988 -12.497 -5.924 1.00 70.94 93 HIS A CA 1
ATOM 676 C C . HIS A 1 93 ? 7.011 -13.097 -6.934 1.00 70.94 93 HIS A C 1
ATOM 678 O O . HIS A 1 93 ? 6.261 -12.365 -7.582 1.00 70.94 93 HIS A O 1
ATOM 684 N N . GLY A 1 94 ? 7.089 -14.418 -7.105 1.00 64.25 94 GLY A N 1
ATOM 685 C CA . GLY A 1 94 ? 6.143 -15.159 -7.935 1.00 64.25 94 GLY A CA 1
ATOM 686 C C . GLY A 1 94 ? 4.713 -15.024 -7.417 1.00 64.25 94 GLY A C 1
ATOM 687 O O . GLY A 1 94 ? 4.505 -14.593 -6.279 1.00 64.25 94 GLY A O 1
ATOM 688 N N . ASP A 1 95 ? 3.770 -15.410 -8.273 1.00 69.69 95 ASP A N 1
ATOM 689 C CA . ASP A 1 95 ? 2.329 -15.407 -8.036 1.00 69.69 95 ASP A CA 1
ATOM 690 C C . ASP A 1 95 ? 2.030 -15.915 -6.623 1.00 69.69 95 ASP A C 1
ATOM 692 O O . ASP A 1 95 ? 2.300 -17.071 -6.275 1.00 69.69 95 ASP A O 1
ATOM 696 N N . THR A 1 96 ? 1.550 -15.021 -5.764 1.00 74.38 96 THR A N 1
ATOM 697 C CA . THR A 1 96 ? 1.015 -15.435 -4.471 1.00 74.38 96 THR A CA 1
ATOM 698 C C . THR A 1 96 ? -0.484 -15.606 -4.629 1.00 74.38 96 THR A C 1
ATOM 700 O O . THR A 1 96 ? -1.218 -14.620 -4.643 1.00 74.38 96 THR A O 1
ATOM 703 N N . ASP A 1 97 ? -0.914 -16.861 -4.736 1.00 81.00 97 ASP A N 1
ATOM 704 C CA . ASP A 1 97 ? -2.325 -17.218 -4.859 1.00 81.00 97 ASP A CA 1
ATOM 705 C C . ASP A 1 97 ? -3.082 -16.862 -3.571 1.00 81.00 97 ASP A C 1
ATOM 707 O O . ASP A 1 97 ? -2.767 -17.350 -2.475 1.00 81.00 97 ASP A O 1
ATOM 711 N N . PHE A 1 98 ? -4.124 -16.047 -3.701 1.00 81.81 98 PHE A N 1
ATOM 712 C CA . PHE A 1 98 ? -5.054 -15.734 -2.629 1.00 81.81 98 PHE A CA 1
ATOM 713 C C . PHE A 1 98 ? -6.377 -16.477 -2.812 1.00 81.81 98 PHE A C 1
ATOM 715 O O . PHE A 1 98 ? -6.818 -16.792 -3.911 1.00 81.81 98 PHE A O 1
ATOM 722 N N . SER A 1 99 ? -7.073 -16.744 -1.704 1.00 86.00 99 SER A N 1
ATOM 723 C CA . SER A 1 99 ? -8.512 -17.010 -1.802 1.00 86.00 99 SER A CA 1
ATOM 724 C C . SER A 1 99 ? -9.238 -15.730 -2.214 1.00 86.00 99 SER A C 1
ATOM 726 O O . SER A 1 99 ? -8.813 -14.638 -1.841 1.00 86.00 99 SER A O 1
ATOM 728 N N . SER A 1 100 ? -10.399 -15.845 -2.855 1.00 81.94 100 SER A N 1
ATOM 729 C CA . SER A 1 100 ? -11.171 -14.671 -3.285 1.00 81.94 100 SER A CA 1
ATOM 730 C C . SER A 1 100 ? -11.475 -13.695 -2.140 1.00 81.94 100 SER A C 1
ATOM 732 O O . SER A 1 100 ? -11.380 -12.490 -2.313 1.00 81.94 100 SER A O 1
ATOM 734 N N . SER A 1 101 ? -11.715 -14.186 -0.915 1.00 83.62 101 SER A N 1
ATOM 735 C CA . SER A 1 101 ? -11.900 -13.308 0.255 1.00 83.62 101 SER A CA 1
ATOM 736 C C . SER A 1 101 ? -10.644 -12.527 0.665 1.00 83.62 101 SER A C 1
ATOM 738 O O . SER A 1 101 ? -10.744 -11.445 1.238 1.00 83.62 101 SER A O 1
ATOM 740 N N . GLN A 1 102 ? -9.458 -13.081 0.409 1.00 86.50 102 GLN A N 1
ATOM 741 C CA . GLN A 1 102 ? -8.181 -12.415 0.673 1.00 86.50 102 GLN A CA 1
ATOM 742 C C . GLN A 1 102 ? -7.855 -11.421 -0.438 1.00 86.50 102 GLN A C 1
ATOM 744 O O . GLN A 1 102 ? -7.445 -10.303 -0.133 1.00 86.50 102 GLN A O 1
ATOM 749 N N . ALA A 1 103 ? -8.110 -11.790 -1.695 1.00 83.75 103 ALA A N 1
ATOM 750 C CA . ALA A 1 103 ? -8.032 -10.874 -2.824 1.00 83.75 103 ALA A CA 1
ATOM 751 C C . ALA A 1 103 ? -8.964 -9.667 -2.608 1.00 83.75 103 ALA A C 1
ATOM 753 O O . ALA A 1 103 ? -8.510 -8.528 -2.663 1.00 83.75 103 ALA A O 1
ATOM 754 N N . ASP A 1 104 ? -10.220 -9.895 -2.216 1.00 81.62 104 ASP A N 1
ATOM 755 C CA . ASP A 1 104 ? -11.181 -8.844 -1.858 1.00 81.62 104 ASP A CA 1
ATOM 756 C C . ASP A 1 104 ? -10.652 -7.909 -0.757 1.00 81.62 104 ASP A C 1
ATOM 758 O O . ASP A 1 104 ? -10.746 -6.683 -0.868 1.00 81.62 104 ASP A O 1
ATOM 762 N N . ALA A 1 105 ? -10.069 -8.470 0.308 1.00 84.81 105 ALA A N 1
ATOM 763 C CA . ALA A 1 105 ? -9.507 -7.695 1.414 1.00 84.81 105 ALA A CA 1
ATOM 764 C C . ALA A 1 105 ? -8.290 -6.856 0.983 1.00 84.81 105 ALA A C 1
ATOM 766 O O . ALA A 1 105 ? -8.176 -5.687 1.365 1.00 84.81 105 ALA A O 1
ATOM 767 N N . MET A 1 106 ? -7.409 -7.423 0.153 1.00 86.50 106 MET A N 1
ATOM 768 C CA . MET A 1 106 ? -6.305 -6.700 -0.476 1.00 86.50 106 MET A CA 1
ATOM 769 C C . MET A 1 106 ? -6.837 -5.544 -1.326 1.00 86.50 106 MET A C 1
ATOM 771 O O . MET A 1 106 ? -6.438 -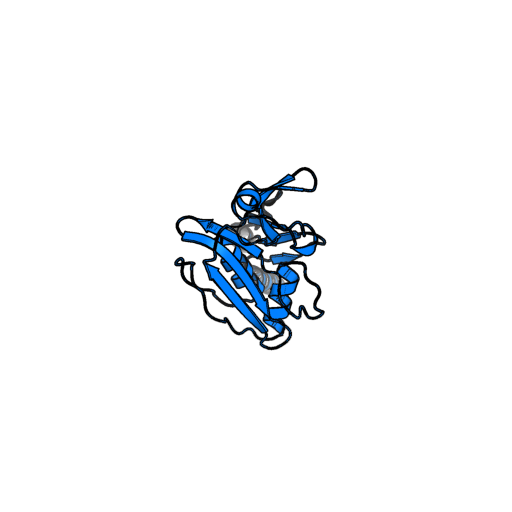4.401 -1.102 1.00 86.50 106 MET A O 1
ATOM 775 N N . MET A 1 107 ? -7.763 -5.804 -2.252 1.00 84.56 107 MET A N 1
ATOM 776 C CA . MET A 1 107 ? -8.290 -4.779 -3.158 1.00 84.56 107 MET A CA 1
ATOM 777 C C . MET A 1 107 ? -8.969 -3.643 -2.393 1.00 84.56 107 MET A C 1
ATOM 779 O O . MET A 1 107 ? -8.718 -2.472 -2.684 1.00 84.56 107 MET A O 1
ATOM 783 N N . ALA A 1 108 ? -9.731 -3.972 -1.347 1.00 84.44 108 ALA A N 1
ATOM 784 C CA . ALA A 1 108 ? -10.324 -2.979 -0.460 1.00 84.44 108 ALA A CA 1
ATOM 785 C C . ALA A 1 108 ? -9.258 -2.109 0.233 1.00 84.44 108 ALA A C 1
ATOM 787 O O . ALA A 1 108 ? -9.428 -0.894 0.332 1.00 84.44 108 ALA A O 1
ATOM 788 N N . SER A 1 109 ? -8.135 -2.697 0.669 1.00 87.06 109 SER A N 1
ATOM 789 C CA . SER A 1 109 ? -7.027 -1.950 1.290 1.00 87.06 109 SER A CA 1
ATOM 790 C C . SER A 1 109 ? -6.324 -0.992 0.319 1.00 87.06 109 SER A C 1
ATOM 792 O O . SER A 1 109 ? -5.807 0.045 0.739 1.00 87.06 109 SER A O 1
ATOM 794 N N . LEU A 1 110 ? -6.356 -1.301 -0.978 1.00 86.56 110 LEU A N 1
ATOM 795 C CA . LEU A 1 110 ? -5.806 -0.477 -2.054 1.00 86.56 110 LEU A CA 1
ATOM 796 C C . LEU A 1 110 ? -6.789 0.597 -2.558 1.00 86.56 110 LEU A C 1
ATOM 798 O O . LEU A 1 110 ? -6.400 1.467 -3.342 1.00 86.56 110 LEU A O 1
ATOM 802 N N . GLY A 1 111 ? -8.042 0.558 -2.093 1.00 83.62 111 GLY A N 1
ATOM 803 C CA . GLY A 1 111 ? -9.105 1.485 -2.484 1.00 83.62 111 GLY A CA 1
ATOM 804 C C . GLY A 1 111 ? -9.863 1.095 -3.748 1.00 83.62 111 GLY A C 1
ATOM 805 O O . GLY A 1 111 ? -10.589 1.915 -4.306 1.00 83.62 111 GLY A O 1
ATOM 806 N N . TYR A 1 112 ? -9.712 -0.144 -4.213 1.00 79.38 112 TYR A N 1
ATOM 807 C CA . TYR A 1 112 ? -10.515 -0.668 -5.311 1.00 79.38 112 TYR A CA 1
ATOM 808 C C . TYR A 1 112 ? -11.804 -1.293 -4.789 1.00 79.38 112 TYR A C 1
ATOM 810 O O . TYR A 1 112 ? -11.827 -1.965 -3.759 1.00 79.38 112 TYR A O 1
ATOM 818 N N . GLY A 1 113 ? -12.900 -1.071 -5.517 1.00 65.94 113 GLY A N 1
ATOM 819 C CA . GLY A 1 113 ? -14.152 -1.774 -5.258 1.00 65.94 113 GLY A CA 1
ATOM 820 C C . GLY A 1 113 ? -14.038 -3.268 -5.581 1.00 65.94 113 GLY A C 1
ATOM 821 O O . GLY A 1 113 ? -13.230 -3.665 -6.414 1.00 65.94 113 GLY A O 1
ATOM 822 N N . LEU A 1 114 ? -14.913 -4.080 -4.978 1.00 56.41 114 LEU A N 1
ATOM 823 C CA . LEU A 1 114 ? -15.014 -5.545 -5.150 1.00 56.41 114 LEU A CA 1
ATOM 824 C C . LEU A 1 114 ? -15.430 -6.000 -6.570 1.00 56.41 114 LEU A C 1
ATOM 826 O O . LEU A 1 114 ? -15.817 -7.144 -6.785 1.00 56.41 114 LEU A O 1
ATOM 830 N N . SER A 1 115 ? -15.429 -5.097 -7.548 1.00 52.72 115 SER A N 1
ATOM 831 C CA . SER A 1 115 ? -15.806 -5.366 -8.933 1.00 52.72 115 SER A CA 1
ATOM 832 C C . SER A 1 115 ? -14.556 -5.385 -9.811 1.00 52.72 115 SER A C 1
ATOM 834 O O . SER A 1 115 ? -14.127 -4.334 -10.281 1.00 52.72 115 SER A O 1
ATOM 836 N N . SER A 1 116 ? -14.008 -6.597 -9.960 1.00 48.34 116 SER A N 1
ATOM 837 C CA . SER A 1 116 ? -13.089 -7.109 -10.992 1.00 48.34 116 SER A CA 1
ATOM 838 C C . SER A 1 116 ? -12.199 -6.075 -11.684 1.00 48.34 116 SER A C 1
ATOM 840 O O . SER A 1 116 ? -12.634 -5.396 -12.621 1.00 48.34 116 SER A O 1
ATOM 842 N N . ILE A 1 117 ? -10.928 -6.023 -11.289 1.00 56.53 117 ILE A N 1
ATOM 843 C CA . ILE A 1 117 ? -9.913 -5.448 -12.163 1.00 56.53 117 ILE A CA 1
ATOM 844 C C . ILE A 1 117 ? -9.387 -6.579 -13.042 1.00 56.53 117 ILE A C 1
ATOM 846 O O . ILE A 1 117 ? -8.863 -7.561 -12.531 1.00 56.53 117 ILE A O 1
ATOM 850 N N . THR A 1 118 ? -9.567 -6.431 -14.353 1.00 53.25 118 THR A N 1
ATOM 851 C CA . THR A 1 118 ? -9.138 -7.398 -15.377 1.00 53.25 118 THR A CA 1
ATOM 852 C C . THR A 1 118 ? -7.622 -7.395 -15.607 1.00 53.25 118 THR A C 1
ATOM 854 O O . THR A 1 118 ? -7.079 -8.351 -16.125 1.00 53.25 118 THR A O 1
ATOM 857 N N . ASP A 1 119 ? -6.948 -6.319 -15.202 1.00 56.59 119 ASP A N 1
ATOM 858 C CA . ASP A 1 119 ? -5.494 -6.167 -15.157 1.00 56.59 119 ASP A CA 1
ATOM 859 C C . ASP A 1 119 ? -5.213 -5.217 -13.987 1.00 56.59 119 ASP A C 1
ATOM 861 O O . ASP A 1 119 ? -5.470 -4.011 -14.097 1.00 56.59 119 ASP A O 1
ATOM 865 N N . GLY A 1 120 ? -4.825 -5.741 -12.821 1.00 60.78 120 GLY A N 1
ATOM 866 C CA . GLY A 1 120 ? -4.616 -4.930 -11.621 1.00 60.78 120 GLY A CA 1
ATOM 867 C C . GLY A 1 120 ? -3.682 -3.755 -11.870 1.00 60.78 120 GLY A C 1
ATOM 868 O O . GLY A 1 120 ? -2.917 -3.726 -12.837 1.00 60.78 120 GLY A O 1
ATOM 869 N N . PRO A 1 121 ? -3.731 -2.743 -11.001 1.00 67.56 121 PRO A N 1
ATOM 870 C CA . PRO A 1 121 ? -2.911 -1.570 -11.200 1.00 67.56 121 PRO A CA 1
ATOM 871 C C . PRO A 1 121 ? -1.438 -1.943 -11.111 1.00 67.56 121 PRO A C 1
ATOM 873 O O . PRO A 1 121 ? -0.984 -2.481 -10.104 1.00 67.56 121 PRO A O 1
ATOM 876 N N . TRP A 1 122 ? -0.700 -1.595 -12.155 1.00 81.44 122 TRP A N 1
ATOM 877 C CA . TRP A 1 122 ? 0.748 -1.556 -12.107 1.00 81.44 122 TRP A CA 1
ATOM 878 C C . TRP A 1 122 ? 1.124 -0.321 -11.301 1.00 81.44 122 TRP A C 1
ATOM 880 O O . TRP A 1 122 ? 0.894 0.815 -11.741 1.00 81.44 122 TRP A O 1
ATOM 890 N N . VAL A 1 123 ? 1.620 -0.535 -10.082 1.00 88.69 123 VAL A N 1
ATOM 891 C CA . VAL A 1 123 ? 1.978 0.565 -9.184 1.00 88.69 123 VAL A CA 1
ATOM 892 C C . VAL A 1 123 ? 3.435 0.566 -8.790 1.00 88.69 123 VAL A C 1
ATOM 894 O O . VAL A 1 123 ? 3.984 -0.453 -8.384 1.00 88.69 123 VAL A O 1
ATOM 897 N N . TRP A 1 124 ? 4.039 1.749 -8.844 1.00 93.50 124 TRP A N 1
ATOM 898 C CA . TRP A 1 124 ? 5.367 2.000 -8.321 1.00 93.50 124 TRP A CA 1
ATOM 899 C C . TRP A 1 124 ? 5.408 1.808 -6.807 1.00 93.50 124 TRP A C 1
ATOM 901 O O . TRP A 1 124 ? 4.599 2.367 -6.060 1.00 93.50 124 TRP A O 1
ATOM 911 N N . LEU A 1 125 ? 6.436 1.086 -6.374 1.00 93.94 125 LEU A N 1
ATOM 912 C CA . LEU A 1 125 ? 6.885 0.941 -5.000 1.00 93.94 125 LEU A CA 1
ATOM 913 C C . LEU A 1 125 ? 8.373 1.287 -4.920 1.00 93.94 125 LEU A C 1
ATOM 915 O O . LEU A 1 125 ? 9.155 1.049 -5.842 1.00 93.94 125 LEU A O 1
ATOM 919 N N . ASN A 1 126 ? 8.789 1.836 -3.785 1.00 94.69 126 ASN A N 1
ATOM 920 C CA . ASN A 1 126 ? 10.192 2.104 -3.515 1.00 94.69 126 ASN A CA 1
ATOM 921 C C . ASN A 1 126 ? 10.894 0.808 -3.073 1.00 94.69 126 ASN A C 1
ATOM 923 O O . ASN A 1 126 ? 10.786 0.395 -1.914 1.00 94.69 126 ASN A O 1
ATOM 927 N N . GLY A 1 127 ? 11.641 0.182 -3.986 1.00 92.19 127 GLY A N 1
ATOM 928 C CA . GLY A 1 127 ? 12.439 -1.021 -3.715 1.00 92.19 127 GLY A CA 1
ATOM 929 C C . GLY A 1 127 ? 13.722 -0.763 -2.918 1.00 92.19 127 GLY A C 1
ATOM 930 O O . GLY A 1 127 ? 14.493 -1.692 -2.659 1.00 92.19 127 GLY A O 1
ATOM 931 N N . GLY A 1 128 ? 13.979 0.484 -2.511 1.00 90.44 128 GLY A N 1
ATOM 932 C CA . GLY A 1 128 ? 15.125 0.864 -1.694 1.00 90.44 128 GLY A CA 1
ATOM 933 C C . GLY A 1 128 ? 16.448 0.596 -2.408 1.00 90.44 128 GLY A C 1
ATOM 934 O O . GLY A 1 128 ? 16.687 1.087 -3.510 1.00 90.44 128 GLY A O 1
ATOM 935 N N . ALA A 1 129 ? 17.319 -0.196 -1.778 1.00 88.50 129 ALA A N 1
ATOM 936 C CA . ALA A 1 129 ? 18.628 -0.545 -2.334 1.00 88.50 129 ALA A CA 1
ATOM 937 C C . ALA A 1 129 ? 18.544 -1.378 -3.627 1.00 88.50 129 ALA A C 1
ATOM 939 O O . ALA A 1 129 ? 19.513 -1.426 -4.381 1.00 88.50 129 ALA A O 1
ATOM 940 N N . PHE A 1 130 ? 17.398 -2.012 -3.889 1.00 88.69 130 PHE A N 1
ATOM 941 C CA . PHE A 1 130 ? 17.176 -2.828 -5.081 1.00 88.69 130 PHE A CA 1
ATOM 942 C C . PHE A 1 130 ? 16.644 -2.017 -6.272 1.00 88.69 130 PHE A C 1
ATOM 944 O O . PHE A 1 130 ? 16.583 -2.533 -7.383 1.00 88.69 130 PHE A O 1
ATOM 951 N N . GLY A 1 131 ? 16.321 -0.734 -6.085 1.00 88.75 131 GLY A N 1
ATOM 952 C CA . GLY A 1 131 ? 15.879 0.142 -7.168 1.00 88.75 131 GLY A CA 1
ATOM 953 C C . GLY A 1 131 ? 14.364 0.102 -7.420 1.00 88.75 131 GLY A C 1
ATOM 954 O O . GLY A 1 131 ? 13.607 -0.105 -6.473 1.00 88.75 131 GLY A O 1
ATOM 955 N N . PRO A 1 132 ? 13.914 0.382 -8.656 1.00 91.62 132 PRO A N 1
ATOM 956 C CA . PRO A 1 132 ? 12.496 0.442 -9.003 1.00 91.62 132 PRO A CA 1
ATOM 957 C C . PRO A 1 132 ? 11.799 -0.912 -8.838 1.00 91.62 132 PRO A C 1
ATOM 959 O O . PRO A 1 132 ? 12.284 -1.938 -9.322 1.00 91.62 132 PRO A O 1
ATOM 962 N N . SER A 1 133 ? 10.638 -0.897 -8.189 1.00 92.12 133 SER A N 1
ATOM 963 C CA . SER A 1 133 ? 9.801 -2.077 -7.985 1.00 92.12 133 SER A CA 1
ATOM 964 C C . SER A 1 133 ? 8.354 -1.755 -8.300 1.00 92.12 133 SER A C 1
ATOM 966 O O . SER A 1 133 ? 7.901 -0.641 -8.049 1.00 92.12 133 SER A O 1
ATOM 968 N N . GLU A 1 134 ? 7.623 -2.733 -8.807 1.00 89.50 134 GLU A N 1
ATOM 969 C CA . GLU A 1 134 ? 6.209 -2.584 -9.110 1.00 89.50 134 GLU A CA 1
ATOM 970 C C . GLU A 1 134 ? 5.387 -3.732 -8.547 1.00 89.50 134 GLU A C 1
ATOM 972 O O . GLU A 1 134 ? 5.863 -4.863 -8.439 1.00 89.50 134 GLU A O 1
ATOM 977 N N . PHE A 1 135 ? 4.149 -3.420 -8.197 1.00 88.44 135 PHE A N 1
ATOM 978 C CA . PHE A 1 135 ? 3.135 -4.394 -7.831 1.00 88.44 135 PHE A CA 1
ATOM 979 C C . PHE A 1 135 ? 2.070 -4.456 -8.921 1.00 88.44 135 PHE A C 1
ATOM 981 O O . PHE A 1 135 ? 1.690 -3.414 -9.452 1.00 88.44 135 PHE A O 1
ATOM 988 N N . ALA A 1 136 ? 1.581 -5.661 -9.198 1.00 84.50 136 ALA A N 1
ATOM 989 C CA . ALA A 1 136 ? 0.413 -5.921 -10.030 1.00 84.50 136 ALA A CA 1
ATOM 990 C C . ALA A 1 136 ? -0.448 -7.002 -9.363 1.00 84.50 136 ALA A C 1
ATOM 992 O O . ALA A 1 136 ? 0.091 -7.891 -8.707 1.00 84.50 136 ALA A O 1
ATOM 993 N N . ALA A 1 137 ? -1.766 -6.939 -9.537 1.00 81.38 137 ALA A N 1
ATOM 994 C CA . ALA A 1 137 ? -2.715 -7.926 -9.015 1.00 81.38 137 ALA A CA 1
ATOM 995 C C . ALA A 1 137 ? -3.606 -8.461 -10.139 1.00 81.38 137 ALA A C 1
ATOM 997 O O . ALA A 1 137 ? -3.933 -7.716 -11.055 1.00 81.38 137 ALA A O 1
ATOM 998 N N . HIS A 1 138 ? -4.075 -9.697 -10.052 1.00 77.25 138 HIS A N 1
ATOM 999 C CA . HIS A 1 138 ? -5.057 -10.235 -10.992 1.00 77.25 138 HIS A CA 1
ATOM 1000 C C . HIS A 1 138 ? -6.199 -10.863 -10.201 1.00 77.25 138 HIS A C 1
ATOM 1002 O O . HIS A 1 138 ? -6.020 -11.873 -9.532 1.00 77.25 138 HIS A O 1
ATOM 1008 N N . THR A 1 139 ? -7.387 -10.256 -10.250 1.00 72.56 139 THR A N 1
ATOM 1009 C CA . THR A 1 139 ? -8.576 -10.745 -9.515 1.00 72.56 139 THR A CA 1
ATOM 1010 C C . THR A 1 139 ? -9.673 -11.278 -10.431 1.00 72.56 139 THR A C 1
ATOM 1012 O O . THR A 1 139 ? -10.783 -11.577 -10.001 1.00 72.56 139 THR A O 1
ATOM 1015 N N . ASP A 1 140 ? -9.391 -11.376 -11.726 1.00 70.62 140 ASP A N 1
ATOM 1016 C CA . ASP A 1 140 ? -10.326 -11.819 -12.755 1.00 70.62 140 ASP A CA 1
ATOM 1017 C C . ASP A 1 140 ? -10.091 -13.272 -13.200 1.00 70.62 140 ASP A C 1
ATOM 1019 O O . ASP A 1 140 ? -11.044 -13.952 -13.589 1.00 70.62 140 ASP A O 1
ATOM 1023 N N . CYS A 1 141 ? -8.847 -13.757 -13.138 1.00 67.50 141 CYS A N 1
ATOM 1024 C CA . CYS A 1 141 ? -8.471 -15.080 -13.639 1.00 67.50 141 CYS A CA 1
ATOM 1025 C C . CYS A 1 141 ? -7.777 -15.995 -12.618 1.00 67.50 141 CYS A C 1
ATOM 1027 O O . CYS A 1 141 ? -7.972 -17.212 -12.702 1.00 67.50 141 CYS A O 1
ATOM 1029 N N . CYS A 1 142 ? -7.020 -15.451 -11.663 1.00 71.81 142 CYS A N 1
ATOM 1030 C CA . CYS A 1 142 ? -6.182 -16.248 -10.756 1.00 71.81 142 CYS A CA 1
ATOM 1031 C C . CYS A 1 142 ? -6.215 -15.826 -9.278 1.00 71.81 142 CYS A C 1
ATOM 1033 O O . CYS A 1 142 ? -5.755 -16.609 -8.453 1.00 71.81 142 CYS A O 1
ATOM 1035 N N . ASP A 1 143 ? -6.809 -14.679 -8.925 1.00 76.69 143 ASP A N 1
ATOM 1036 C CA . ASP A 1 143 ? -6.764 -14.127 -7.558 1.00 76.69 143 ASP A CA 1
ATOM 1037 C C . ASP A 1 143 ? -5.321 -14.080 -7.015 1.00 76.69 143 ASP A C 1
ATOM 1039 O O . ASP A 1 143 ? -5.048 -14.491 -5.888 1.00 76.69 143 ASP A O 1
ATOM 1043 N N . ASP A 1 144 ? -4.381 -13.588 -7.822 1.00 74.88 144 ASP A N 1
ATOM 1044 C CA . ASP A 1 144 ? -2.964 -13.510 -7.474 1.00 74.88 144 ASP A CA 1
ATOM 1045 C C . ASP A 1 144 ? -2.436 -12.071 -7.456 1.00 74.88 144 ASP A C 1
ATOM 1047 O O . ASP A 1 144 ? -3.123 -11.087 -7.759 1.00 74.88 144 ASP A O 1
ATOM 1051 N N . PHE A 1 145 ? -1.180 -11.946 -7.044 1.00 81.25 145 PHE A N 1
ATOM 1052 C CA . PHE A 1 145 ? -0.411 -10.739 -7.263 1.00 81.25 145 PHE A CA 1
ATOM 1053 C C . PHE A 1 145 ? 1.060 -11.055 -7.482 1.00 81.25 145 PHE A C 1
ATOM 1055 O O . PHE A 1 145 ? 1.575 -12.097 -7.064 1.00 81.25 145 PHE A O 1
ATOM 1062 N N . HIS A 1 146 ? 1.747 -10.072 -8.050 1.00 85.00 146 HIS A N 1
ATOM 1063 C CA . HIS A 1 146 ? 3.176 -10.094 -8.273 1.00 85.00 146 HIS A CA 1
ATOM 1064 C C . HIS A 1 146 ? 3.813 -8.825 -7.753 1.00 85.00 146 HIS A C 1
ATOM 1066 O O . HIS A 1 146 ? 3.240 -7.734 -7.788 1.00 85.00 146 HIS A O 1
ATOM 1072 N N . LEU A 1 147 ? 5.055 -8.986 -7.328 1.00 87.75 147 LEU A N 1
ATOM 1073 C CA . LEU A 1 147 ? 5.930 -7.888 -6.986 1.00 87.75 147 LEU A CA 1
ATOM 1074 C C . LEU A 1 147 ? 7.221 -8.086 -7.764 1.00 87.75 147 LEU A C 1
ATOM 1076 O O . LEU A 1 147 ? 7.963 -9.034 -7.509 1.00 87.75 147 LEU A O 1
ATOM 1080 N N . ASN A 1 148 ? 7.477 -7.198 -8.713 1.00 87.00 148 ASN A N 1
ATOM 1081 C CA . ASN A 1 148 ? 8.575 -7.329 -9.653 1.00 87.00 148 ASN A CA 1
ATOM 1082 C C . ASN A 1 148 ? 9.590 -6.210 -9.464 1.00 87.00 148 ASN A C 1
ATOM 1084 O O . ASN A 1 148 ? 9.249 -5.065 -9.162 1.00 87.00 148 ASN A O 1
ATOM 1088 N N . GLN A 1 149 ? 10.861 -6.537 -9.676 1.00 87.44 149 GLN A N 1
ATOM 1089 C CA . GLN A 1 149 ? 11.844 -5.511 -9.982 1.00 87.44 149 GLN A CA 1
ATOM 1090 C C . GLN A 1 149 ? 11.670 -5.138 -11.453 1.00 87.44 149 GLN A C 1
ATOM 1092 O O . GLN A 1 149 ? 11.588 -6.016 -12.312 1.00 87.44 149 GLN A O 1
ATOM 1097 N N . THR A 1 150 ? 11.621 -3.845 -11.746 1.00 85.88 150 THR A N 1
ATOM 1098 C CA . THR A 1 150 ? 11.315 -3.372 -13.098 1.00 85.88 150 THR A CA 1
ATOM 1099 C C . THR A 1 150 ? 12.247 -2.233 -13.524 1.00 85.88 150 THR A C 1
ATOM 1101 O O . THR A 1 150 ? 13.170 -1.842 -12.799 1.00 85.88 150 THR A O 1
ATOM 1104 N N . VAL A 1 151 ? 12.060 -1.722 -14.739 1.00 84.50 151 VAL A N 1
ATOM 1105 C CA . VAL A 1 151 ? 12.881 -0.668 -15.330 1.00 84.50 151 VAL A CA 1
ATOM 1106 C C . VAL A 1 151 ? 12.313 0.712 -15.010 1.00 84.50 151 VAL A C 1
ATOM 1108 O O . VAL A 1 151 ? 11.133 0.984 -15.173 1.00 84.50 151 VAL A O 1
ATOM 1111 N N . ALA A 1 152 ? 13.180 1.642 -14.602 1.00 84.25 152 ALA A N 1
ATOM 1112 C CA . ALA A 1 152 ? 12.777 2.981 -14.152 1.00 84.25 152 ALA A CA 1
ATOM 1113 C C . ALA A 1 152 ? 12.020 3.829 -15.201 1.00 84.25 152 ALA A C 1
ATOM 1115 O O . ALA A 1 152 ? 11.463 4.868 -14.848 1.00 84.25 152 ALA A O 1
ATOM 1116 N N . SER A 1 153 ? 12.066 3.428 -16.476 1.00 82.94 153 SER A N 1
ATOM 1117 C CA . SER A 1 153 ? 11.421 4.108 -17.603 1.00 82.94 153 SER A CA 1
ATOM 1118 C C . SER A 1 153 ? 9.939 3.785 -17.768 1.00 82.94 153 SER A C 1
ATOM 1120 O O . SER A 1 153 ? 9.283 4.455 -18.566 1.00 82.94 153 SER A O 1
ATOM 1122 N N . ASP A 1 154 ? 9.427 2.769 -17.074 1.00 84.12 154 ASP A N 1
ATOM 1123 C CA . ASP A 1 154 ? 8.015 2.411 -17.163 1.00 84.12 154 ASP A CA 1
ATOM 1124 C C . ASP A 1 154 ? 7.133 3.500 -16.542 1.00 84.12 154 ASP A C 1
ATOM 1126 O O . ASP A 1 154 ? 7.564 4.305 -15.709 1.00 84.12 154 ASP A O 1
ATOM 1130 N N . ILE A 1 155 ? 5.888 3.568 -17.006 1.00 85.62 155 ILE A N 1
ATOM 1131 C CA . ILE A 1 155 ? 4.945 4.621 -16.637 1.00 85.62 155 ILE A CA 1
ATOM 1132 C C . ILE A 1 155 ? 3.810 3.987 -15.848 1.00 85.62 155 ILE A C 1
ATOM 1134 O O . ILE A 1 155 ? 2.860 3.463 -16.420 1.00 85.62 155 ILE A O 1
ATOM 1138 N N . ASN A 1 156 ? 3.922 4.083 -14.526 1.00 86.62 156 ASN A N 1
ATOM 1139 C CA . ASN A 1 156 ? 3.014 3.466 -13.566 1.00 86.62 156 ASN A CA 1
ATOM 1140 C C . ASN A 1 156 ? 2.502 4.511 -12.568 1.00 86.62 156 ASN A C 1
ATOM 1142 O O . ASN A 1 156 ? 3.084 5.589 -12.393 1.00 86.62 156 ASN A O 1
ATOM 1146 N N . THR A 1 157 ? 1.392 4.204 -11.905 1.00 88.19 157 THR A N 1
ATOM 1147 C CA . THR A 1 157 ? 0.870 5.016 -10.799 1.00 88.19 157 THR A CA 1
ATOM 1148 C C . THR A 1 157 ? 1.696 4.768 -9.536 1.00 88.19 157 THR A C 1
ATOM 1150 O O . THR A 1 157 ? 2.101 3.645 -9.294 1.00 88.19 157 THR A O 1
ATOM 1153 N N 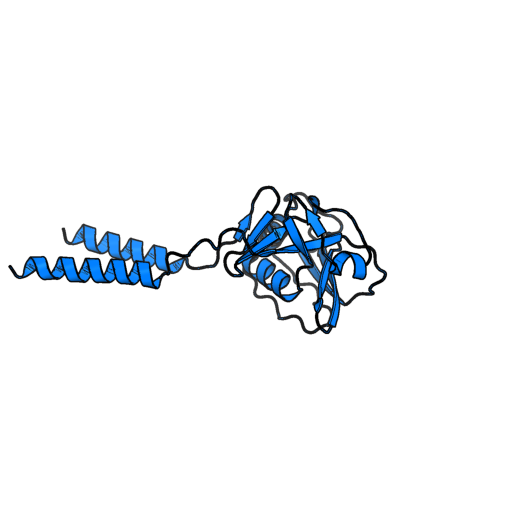. GLY A 1 158 ? 1.972 5.768 -8.697 1.00 90.69 158 GLY A N 1
ATOM 1154 C CA . GLY A 1 158 ? 2.645 5.515 -7.414 1.00 90.69 158 GLY A CA 1
ATOM 1155 C C . GLY A 1 158 ? 1.690 5.035 -6.322 1.00 90.69 158 GLY A C 1
ATOM 1156 O O . GLY A 1 158 ? 0.575 5.544 -6.213 1.00 90.69 158 GLY A O 1
ATOM 1157 N N . PHE A 1 159 ? 2.134 4.098 -5.479 1.00 93.12 159 PHE A N 1
ATOM 1158 C CA . PHE A 1 159 ? 1.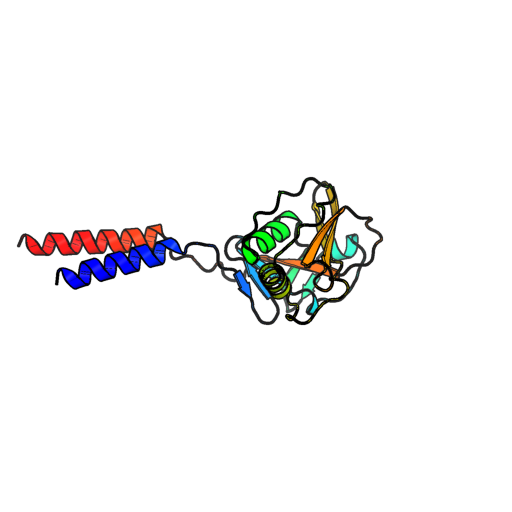448 3.797 -4.222 1.00 93.12 159 PHE A CA 1
ATOM 1159 C C . PHE A 1 159 ? 2.075 4.606 -3.089 1.00 93.12 159 PHE A C 1
ATOM 1161 O O . PHE A 1 159 ? 3.261 4.462 -2.788 1.00 93.12 159 PHE A O 1
ATOM 1168 N N . TYR A 1 160 ? 1.297 5.500 -2.485 1.00 94.88 160 TYR A N 1
ATOM 1169 C CA . TYR A 1 160 ? 1.834 6.542 -1.616 1.00 94.88 160 TYR A CA 1
ATOM 1170 C C . TYR A 1 160 ? 1.449 6.347 -0.155 1.00 94.88 160 TYR A C 1
ATOM 1172 O O . TYR A 1 160 ? 0.343 5.924 0.172 1.00 94.88 160 TYR A O 1
ATOM 1180 N N . VAL A 1 161 ? 2.366 6.714 0.735 1.00 95.50 161 VAL A N 1
ATOM 1181 C CA . VAL A 1 161 ? 2.239 6.549 2.181 1.00 95.50 161 VAL A CA 1
ATOM 1182 C C . VAL A 1 161 ? 2.681 7.806 2.925 1.00 95.50 161 VAL A C 1
ATOM 1184 O O . VAL A 1 161 ? 3.523 8.581 2.459 1.00 95.50 161 VAL A O 1
ATOM 1187 N N . ARG A 1 162 ? 2.134 8.000 4.121 1.00 94.62 162 ARG A N 1
ATOM 1188 C CA . ARG A 1 162 ? 2.589 8.995 5.096 1.00 94.62 162 ARG A CA 1
ATOM 1189 C C . ARG A 1 162 ? 2.462 8.462 6.522 1.00 94.62 162 ARG A C 1
ATOM 1191 O O . ARG A 1 162 ? 1.800 7.456 6.764 1.00 94.62 162 ARG A O 1
ATOM 1198 N N . SER A 1 163 ? 3.050 9.168 7.486 1.00 92.25 163 SER A N 1
ATOM 1199 C CA . SER A 1 163 ? 2.742 8.940 8.902 1.00 92.25 163 SER A CA 1
ATOM 1200 C C . SER A 1 163 ? 1.270 9.238 9.178 1.00 92.25 163 SER A C 1
ATOM 1202 O O . SER A 1 163 ? 0.770 10.294 8.781 1.00 92.25 163 SER A O 1
ATOM 1204 N N . ALA A 1 164 ? 0.592 8.344 9.896 1.00 82.88 164 ALA A N 1
ATOM 1205 C CA . ALA A 1 164 ? -0.781 8.581 10.314 1.00 82.88 164 ALA A CA 1
ATOM 1206 C C . ALA A 1 164 ? -0.855 9.826 11.219 1.00 82.88 164 ALA A C 1
ATOM 1208 O O . ALA A 1 164 ? -0.053 9.993 12.141 1.00 82.88 164 ALA A O 1
ATOM 1209 N N . ALA A 1 165 ? -1.832 10.706 10.971 1.00 68.88 165 ALA A N 1
ATOM 1210 C CA . ALA A 1 165 ? -2.004 11.958 11.721 1.00 68.88 165 ALA A CA 1
ATOM 1211 C C . ALA A 1 165 ? -2.312 11.737 13.215 1.00 68.88 165 ALA A C 1
ATOM 1213 O O . ALA A 1 165 ? -2.133 12.635 14.038 1.00 68.88 165 ALA A O 1
ATOM 1214 N N . ILE A 1 166 ? -2.783 10.540 13.561 1.00 58.34 166 ILE A N 1
ATOM 1215 C CA . ILE A 1 166 ? -3.051 10.099 14.921 1.00 58.34 166 ILE A CA 1
ATOM 1216 C C . ILE A 1 166 ? -2.546 8.660 14.979 1.00 58.34 166 ILE A C 1
ATOM 1218 O O . ILE A 1 166 ? -3.155 7.772 14.384 1.00 58.34 166 ILE A O 1
ATOM 1222 N N . SER A 1 167 ? -1.444 8.404 15.689 1.00 47.84 167 SER A N 1
ATOM 1223 C CA . SER A 1 167 ? -1.242 7.061 16.222 1.00 47.84 167 SER A CA 1
ATOM 1224 C C . SER A 1 167 ? -2.451 6.808 17.109 1.00 47.84 167 SER A C 1
ATOM 1226 O O . SER A 1 167 ? -2.609 7.485 18.124 1.00 47.84 167 SER A O 1
ATOM 1228 N N . VAL A 1 168 ? -3.372 5.934 16.694 1.00 46.19 168 VAL A N 1
ATOM 1229 C CA . VAL A 1 168 ? -4.438 5.497 17.596 1.00 46.19 168 VAL A CA 1
ATOM 1230 C C . VAL A 1 168 ? -3.688 4.876 18.764 1.00 46.19 168 VAL A C 1
ATOM 1232 O O . VAL A 1 168 ? -3.018 3.863 18.555 1.00 46.19 168 VAL A O 1
ATOM 1235 N N . PRO A 1 169 ? -3.678 5.498 19.957 1.00 46.84 169 PRO A N 1
ATOM 1236 C CA . PRO A 1 169 ? -2.989 4.899 21.071 1.00 46.84 169 PRO A CA 1
ATOM 1237 C C . PRO A 1 169 ? -3.779 3.633 21.332 1.00 46.84 169 PRO A C 1
ATOM 1239 O O . PRO A 1 169 ? -4.938 3.711 21.747 1.00 46.84 169 PRO A O 1
ATOM 1242 N N . GLU A 1 170 ? -3.188 2.472 21.065 1.00 53.25 170 GLU A N 1
ATOM 1243 C CA . GLU A 1 170 ? -3.661 1.280 21.733 1.00 53.25 170 GLU A CA 1
ATOM 1244 C C . GLU A 1 170 ? -3.644 1.646 23.218 1.00 53.25 170 GLU A C 1
ATOM 1246 O O . GLU A 1 170 ? -2.591 2.053 23.733 1.00 53.25 170 GLU A O 1
ATOM 1251 N N . PRO A 1 171 ? -4.776 1.602 23.937 1.00 50.00 171 PRO A N 1
ATOM 1252 C CA . PRO A 1 171 ? -4.698 1.554 25.379 1.00 50.00 171 PRO A CA 1
ATOM 1253 C C . PRO A 1 171 ? -3.934 0.268 25.668 1.00 50.00 171 PRO A C 1
ATOM 1255 O O . PRO A 1 171 ? -4.514 -0.813 25.610 1.00 50.00 171 PRO A O 1
ATOM 1258 N N . GLY A 1 172 ? -2.611 0.397 25.840 1.00 51.12 172 GLY A N 1
ATOM 1259 C CA . GLY A 1 172 ? -1.698 -0.727 25.711 1.00 51.12 172 GLY A CA 1
ATOM 1260 C C . GLY A 1 172 ? -2.231 -1.875 26.540 1.00 51.12 172 GLY A C 1
ATOM 1261 O O . GLY A 1 172 ? -2.641 -1.665 27.681 1.00 51.12 172 GLY A O 1
ATOM 1262 N N . THR A 1 173 ? -2.287 -3.069 25.969 1.00 50.78 173 THR A N 1
ATOM 1263 C CA . THR A 1 173 ? -2.875 -4.260 26.596 1.00 50.78 173 THR A CA 1
ATOM 1264 C C . THR A 1 173 ? -2.409 -4.432 28.046 1.00 50.78 173 THR A C 1
ATOM 1266 O O . THR A 1 173 ? -3.181 -4.831 28.912 1.00 50.78 173 THR A O 1
ATOM 1269 N N . LEU A 1 174 ? -1.173 -4.010 28.345 1.00 50.88 174 LEU A N 1
ATOM 1270 C CA . LEU A 1 174 ? -0.623 -3.885 29.692 1.00 50.88 174 LEU A CA 1
ATOM 1271 C C . LEU A 1 174 ? -1.326 -2.843 30.572 1.00 50.88 174 LEU A C 1
ATOM 1273 O O . LEU A 1 174 ? -1.636 -3.164 31.704 1.00 50.88 174 LEU A O 1
ATOM 1277 N N . ALA A 1 175 ? -1.598 -1.624 30.111 1.00 56.25 175 ALA A N 1
ATOM 1278 C CA . ALA A 1 175 ? -2.335 -0.607 30.865 1.00 56.25 175 ALA A CA 1
ATOM 1279 C C . ALA A 1 175 ? -3.767 -1.059 31.208 1.00 56.25 175 ALA A C 1
ATOM 1281 O O . ALA A 1 175 ? -4.201 -0.889 32.349 1.00 56.25 175 ALA A O 1
ATOM 1282 N N . ILE A 1 176 ? -4.470 -1.703 30.268 1.00 60.34 176 ILE A N 1
ATOM 1283 C CA . ILE A 1 176 ? -5.797 -2.292 30.521 1.00 60.34 176 ILE A CA 1
ATOM 1284 C C . ILE A 1 176 ? -5.688 -3.487 31.480 1.00 60.34 176 ILE A C 1
ATOM 1286 O O . ILE A 1 176 ? -6.461 -3.582 32.436 1.00 60.34 176 ILE A O 1
ATOM 1290 N N . LEU A 1 177 ? -4.700 -4.366 31.287 1.00 58.00 177 LEU A N 1
ATOM 1291 C CA . LEU A 1 177 ? -4.428 -5.496 32.178 1.00 58.00 177 LEU A CA 1
ATOM 1292 C C . LEU A 1 177 ? -4.054 -5.029 33.592 1.00 58.00 177 LEU A C 1
ATOM 1294 O O . LEU A 1 177 ? -4.580 -5.561 34.564 1.00 58.00 177 LEU A O 1
ATOM 1298 N N . PHE A 1 178 ? -3.194 -4.020 33.731 1.00 60.47 178 PHE A N 1
ATOM 1299 C CA . PHE A 1 178 ? -2.779 -3.445 35.009 1.00 60.47 178 PHE A CA 1
ATOM 1300 C C . PHE A 1 178 ? -3.951 -2.764 35.705 1.00 60.47 178 PHE A C 1
ATOM 1302 O O . PHE A 1 178 ? -4.138 -2.990 36.897 1.00 60.47 178 PHE A O 1
ATOM 1309 N N . ALA A 1 179 ? -4.784 -2.007 34.987 1.00 61.84 179 ALA A N 1
ATOM 1310 C CA . ALA A 1 179 ? -6.009 -1.441 35.546 1.00 61.84 179 ALA A CA 1
ATOM 1311 C C . ALA A 1 179 ? -6.981 -2.544 36.011 1.00 61.84 179 ALA A C 1
ATOM 1313 O O . ALA A 1 179 ? -7.539 -2.456 37.108 1.00 61.84 179 ALA A O 1
ATOM 1314 N N . GLY A 1 180 ? -7.121 -3.625 35.234 1.00 60.34 180 GLY A N 1
ATOM 1315 C CA . GLY A 1 180 ? -7.921 -4.799 35.589 1.00 60.34 180 GLY A CA 1
ATOM 1316 C C . GLY A 1 180 ? -7.396 -5.549 36.821 1.00 60.34 180 GLY A C 1
ATOM 1317 O O . GLY A 1 180 ? -8.158 -5.843 37.745 1.00 60.34 180 GLY A O 1
ATOM 1318 N N . LEU A 1 181 ? 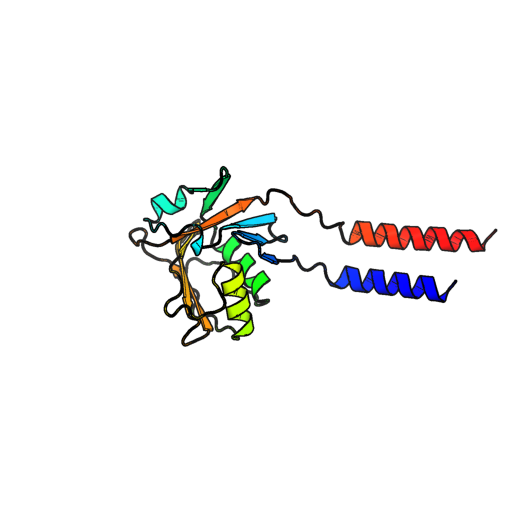-6.087 -5.810 36.886 1.00 66.88 181 LEU A N 1
ATOM 1319 C CA . LEU A 1 181 ? -5.416 -6.472 38.011 1.00 66.88 181 LEU A CA 1
ATOM 1320 C C . LEU A 1 181 ? -5.423 -5.604 39.279 1.00 66.88 181 LEU A C 1
ATOM 1322 O O . LEU A 1 181 ? -5.655 -6.119 40.377 1.00 66.88 181 LEU A O 1
ATOM 1326 N N . LEU A 1 182 ? -5.223 -4.290 39.141 1.00 66.44 182 LEU A N 1
ATOM 1327 C CA . LEU A 1 182 ? -5.299 -3.325 40.239 1.00 66.44 182 LEU A CA 1
ATOM 1328 C C . LEU A 1 182 ? -6.725 -3.259 40.802 1.00 66.44 182 LEU A C 1
ATOM 1330 O O . LEU A 1 182 ? -6.910 -3.335 42.018 1.00 66.44 182 LEU A O 1
ATOM 1334 N N . GLY A 1 183 ? -7.737 -3.229 39.929 1.00 62.88 183 GLY A N 1
ATOM 1335 C CA . GLY A 1 183 ? -9.143 -3.345 40.320 1.00 62.88 183 GLY A CA 1
ATOM 1336 C C . GLY A 1 183 ? -9.444 -4.645 41.078 1.00 62.88 183 GLY A C 1
ATOM 1337 O O . GLY A 1 183 ? -10.162 -4.629 42.081 1.00 62.88 183 GLY A O 1
ATOM 1338 N N . PHE A 1 184 ? -8.834 -5.764 40.671 1.00 59.75 184 PHE A N 1
ATOM 1339 C CA . PHE A 1 184 ? -8.980 -7.061 41.340 1.00 59.75 184 PHE A CA 1
ATOM 1340 C C . PHE A 1 184 ? -8.354 -7.077 42.748 1.00 59.75 184 PHE A C 1
ATOM 1342 O O . PHE A 1 184 ? -8.980 -7.545 43.704 1.00 59.75 184 PHE A O 1
ATOM 1349 N N . ARG A 1 185 ? -7.145 -6.515 42.900 1.00 62.03 185 ARG A N 1
ATOM 1350 C CA . ARG A 1 185 ? -6.439 -6.358 44.189 1.00 62.03 185 ARG A CA 1
ATOM 1351 C C . ARG A 1 185 ? -7.213 -5.470 45.167 1.00 62.03 185 ARG A C 1
ATOM 1353 O O . ARG A 1 185 ? -7.384 -5.843 46.329 1.00 62.03 185 ARG A O 1
ATOM 1360 N N . LEU A 1 186 ? -7.724 -4.330 44.703 1.00 57.47 186 LEU A N 1
ATOM 1361 C CA . LEU A 1 186 ? -8.503 -3.398 45.528 1.00 57.47 186 LEU A CA 1
ATOM 1362 C C . LEU A 1 186 ? -9.830 -4.017 46.006 1.00 57.47 186 LEU A C 1
ATOM 1364 O O . LEU A 1 186 ? -10.255 -3.787 47.139 1.00 57.47 186 LEU A O 1
ATOM 1368 N N . ALA A 1 187 ? -10.459 -4.868 45.190 1.00 55.62 187 ALA A N 1
ATOM 1369 C CA . ALA A 1 187 ? -11.679 -5.585 45.561 1.00 55.62 187 ALA A CA 1
ATOM 1370 C C . ALA A 1 187 ? -11.451 -6.717 46.586 1.00 55.62 187 ALA A C 1
ATOM 1372 O O . ALA A 1 187 ? -12.368 -7.047 47.343 1.00 55.62 187 ALA A O 1
ATOM 1373 N N . GLN A 1 188 ? -10.254 -7.316 46.637 1.00 55.28 188 GLN A N 1
ATOM 1374 C CA . GLN A 1 188 ? -9.904 -8.327 47.644 1.00 55.28 188 GLN A CA 1
ATOM 1375 C C . GLN A 1 188 ? -9.668 -7.716 49.035 1.00 55.28 188 GLN A C 1
ATOM 1377 O O . GLN A 1 188 ? -10.080 -8.315 50.027 1.00 55.28 188 GLN A O 1
ATOM 1382 N N . HIS A 1 189 ? -9.096 -6.509 49.122 1.00 51.00 189 HIS A N 1
ATOM 1383 C CA . HIS A 1 189 ? -8.838 -5.838 50.407 1.00 51.00 189 HIS A CA 1
ATOM 1384 C C . HIS A 1 189 ? -10.112 -5.433 51.168 1.00 51.00 189 HIS A C 1
ATOM 1386 O O . HIS A 1 189 ? -10.110 -5.424 52.395 1.00 51.00 189 HIS A O 1
ATOM 1392 N N . ARG A 1 190 ? -11.230 -5.182 50.472 1.00 48.62 190 ARG A N 1
ATOM 1393 C CA . ARG A 1 190 ? -12.535 -4.879 51.099 1.00 48.62 190 ARG A CA 1
ATOM 1394 C C . ARG A 1 190 ? -13.200 -6.063 51.817 1.00 48.62 190 ARG A C 1
ATOM 1396 O O . ARG A 1 190 ? -14.261 -5.881 52.398 1.00 48.62 190 ARG A O 1
ATOM 1403 N N . LYS A 1 191 ? -12.636 -7.274 51.754 1.00 45.72 191 LYS A N 1
ATOM 1404 C CA . LYS A 1 191 ? -13.180 -8.464 52.436 1.00 45.72 191 LYS A CA 1
ATOM 1405 C C . LYS A 1 191 ? -12.513 -8.786 53.778 1.00 45.72 191 LYS A C 1
ATOM 1407 O O . LYS A 1 191 ? -12.889 -9.786 54.379 1.00 45.72 191 LYS A O 1
ATOM 1412 N N . ILE A 1 192 ? -11.526 -7.997 54.212 1.00 46.78 192 ILE A N 1
ATOM 1413 C CA . ILE A 1 192 ? -10.743 -8.259 55.436 1.00 46.78 192 ILE A CA 1
ATOM 1414 C C . ILE A 1 192 ? -11.039 -7.223 56.548 1.00 46.78 192 ILE A C 1
ATOM 1416 O O . ILE A 1 192 ? -10.506 -7.341 57.645 1.00 46.78 192 ILE A O 1
ATOM 1420 N N . SER A 1 193 ? -11.921 -6.244 56.310 1.00 43.06 193 SER A N 1
ATOM 1421 C CA . SER A 1 193 ? -12.435 -5.322 57.341 1.00 43.06 193 SER A CA 1
ATOM 1422 C C . SER A 1 193 ? -13.837 -5.699 57.794 1.00 43.06 193 SER A C 1
ATOM 1424 O O . SER A 1 193 ? -14.687 -5.830 56.879 1.00 43.06 193 SER A O 1
#

Radius of gyration: 21.45 Å; chains: 1; bounding box: 40×37×75 Å

Sequence (193 aa):
MKKITTVLAFIGIMLCLNANAAIIVGATTTTDTAQGLEFLHIPEYTTTSDYATALAGISHASSNWALATVEQFLTLLSNATGVPLAAWNGSNHGDTDFSSSQADAMMASLGYGLSSITDGPWVWLNGGAFGPSEFAAHTDCCDDFHLNQTVASDINTGFYVRSAAISVPEPGTLAILFAGLLGFRLAQHRKIS